Protein AF-A0A2R6C849-F1 (afdb_monomer_lite)

InterPro domains:
  IPR021586 Transcription regulator TrmB, C-terminal [PF11495] (2-121)

Foldseek 3Di:
DLVLLQVFQAEKAKEDFPLCLVVCVVCVVSLQNCQVNVHAYEYEYADDPVCLVVQVSCVVRYFYFYAPDTAPWIWMAGPLFKIKTKDSQCSVPDVLFIKIKIFRHSQLSVLLVVVVVVVVVQTDTSVVVVVCVVVVHDPPPRDHDDHPRVVSNVVSVLVVLCVPPNNVVSVVLVVVLVVVVVVVVVVVPDDDDDDPVQVSVVSVVVVCVVPVRMDMDTGPPHPNVD

Sequence (226 aa):
MRDELSQAEQEVVMVLNRSCFRLLRELREDLRAAYDRKVKNRIIAPLLADQISKLEGFKDFAEVHVVHKEPEDNLIVIDRKTTIIISSARLSQDPSDYSLIYIKDKGVAENIISFVDFLWVELPDIGSIISLIKSGEDVSRVASSASVYYNTVLYAFGKILVDEFGERKADELIRKAGVYALQLLEEEGLKLVKDDLEESLRLMVDLASVSEKIEINYSSEDPLRT

pLDDT: mean 70.6, std 17.21, range [37.38, 97.5]

Radius of gyration: 18.42 Å; chains: 1; bounding box: 36×34×52 Å

Secondary structure (DSSP, 8-state):
-HHHHHH-SSEEEEE--GGGHHHHHHTHHHHHHHHHTTPEEEEEEE--TTTHHHHHTTTTTSEEEEESSPPS-EEEEETTTEEEEE--TTTTT-TT--EEEEE--HHHHHHHHHHHHHHHTTSPBHHHHHHHHHHT--GGGS------HHHHHHHHHHHHHHHHH-HHHHHHHHHHHHHHHHHHHHHT-SSS-SS-HHHHHHHHHHHHHT-TTEEEEE-TT-GGG-

Organism: NCBI:txid1978158

Structure (mmCIF, N/CA/C/O backbone):
data_AF-A0A2R6C849-F1
#
_entry.id   AF-A0A2R6C849-F1
#
loop_
_atom_site.group_PDB
_atom_site.id
_atom_site.type_symbol
_atom_site.label_atom_id
_atom_site.label_alt_id
_atom_site.label_comp_id
_atom_site.label_asym_id
_atom_site.label_entity_id
_atom_site.label_seq_id
_atom_site.pdbx_PDB_ins_code
_atom_site.Cartn_x
_atom_site.Cartn_y
_atom_site.Cartn_z
_atom_site.occupancy
_atom_site.B_iso_or_equiv
_atom_site.auth_seq_id
_atom_site.auth_comp_id
_atom_site.auth_asym_id
_atom_site.auth_atom_id
_atom_site.pdbx_PDB_model_num
ATOM 1 N N . MET A 1 1 ? -6.258 -10.384 3.171 1.00 75.44 1 MET A N 1
ATOM 2 C CA . MET A 1 1 ? -5.680 -9.656 2.015 1.00 75.44 1 MET A CA 1
ATOM 3 C C . MET A 1 1 ? -6.144 -10.240 0.686 1.00 75.44 1 MET A C 1
ATOM 5 O O . MET A 1 1 ? -6.761 -9.502 -0.064 1.00 75.44 1 MET A O 1
ATOM 9 N N . ARG A 1 2 ? -5.897 -11.526 0.378 1.00 80.06 2 ARG A N 1
ATOM 10 C CA . ARG A 1 2 ? -6.402 -12.141 -0.871 1.00 80.06 2 ARG A CA 1
ATOM 11 C C . ARG A 1 2 ? -7.924 -12.073 -0.998 1.00 80.06 2 ARG A C 1
ATOM 13 O O . ARG A 1 2 ? -8.418 -11.675 -2.044 1.00 80.06 2 ARG A O 1
ATOM 20 N N . ASP A 1 3 ? -8.639 -12.352 0.089 1.00 81.56 3 ASP A N 1
ATOM 21 C CA . ASP A 1 3 ? -10.103 -12.245 0.113 1.00 81.56 3 ASP A CA 1
ATOM 22 C C . ASP A 1 3 ? -10.573 -10.815 -0.197 1.00 81.56 3 ASP A C 1
ATOM 24 O O . ASP A 1 3 ? -11.419 -10.627 -1.064 1.00 81.56 3 ASP A O 1
ATOM 28 N N . GLU A 1 4 ? -9.947 -9.801 0.405 1.00 83.69 4 GLU A N 1
ATOM 29 C CA . GLU A 1 4 ? -10.235 -8.383 0.127 1.00 83.69 4 GLU A CA 1
ATOM 30 C C . GLU A 1 4 ? -9.956 -8.014 -1.345 1.00 83.69 4 GLU A C 1
ATOM 32 O O . GLU A 1 4 ? -10.784 -7.388 -1.999 1.00 83.69 4 GLU A O 1
ATOM 37 N N . LEU A 1 5 ? -8.830 -8.460 -1.919 1.00 85.81 5 LEU A N 1
ATOM 38 C CA . LEU A 1 5 ? -8.512 -8.236 -3.340 1.00 85.81 5 LEU A CA 1
ATOM 39 C C . LEU A 1 5 ? -9.494 -8.945 -4.281 1.00 85.81 5 LEU A C 1
ATOM 41 O O . LEU A 1 5 ? -9.805 -8.440 -5.362 1.00 85.81 5 LEU A O 1
ATOM 45 N N . SER A 1 6 ? -9.996 -10.117 -3.887 1.00 87.94 6 SER A N 1
ATOM 46 C CA . SER A 1 6 ? -11.008 -10.847 -4.654 1.00 87.94 6 SER A CA 1
ATOM 47 C C . SER A 1 6 ? -12.355 -10.117 -4.681 1.00 87.94 6 SER A C 1
ATOM 49 O O . SER A 1 6 ? -13.090 -10.231 -5.662 1.00 87.94 6 SER A O 1
ATOM 51 N N . GLN A 1 7 ? -12.637 -9.329 -3.640 1.00 89.62 7 GLN A N 1
ATOM 52 C CA . GLN A 1 7 ? -13.865 -8.552 -3.474 1.00 89.62 7 GLN A CA 1
ATOM 53 C C . GLN A 1 7 ? -13.761 -7.118 -4.003 1.00 89.62 7 GLN A C 1
ATOM 55 O O . GLN A 1 7 ? -14.781 -6.443 -4.063 1.00 89.62 7 GLN A O 1
ATOM 60 N N . ALA A 1 8 ? -12.572 -6.663 -4.411 1.00 93.62 8 ALA A N 1
ATOM 61 C CA . ALA A 1 8 ? -12.385 -5.327 -4.969 1.00 93.62 8 ALA A CA 1
ATOM 62 C C . ALA A 1 8 ? -13.286 -5.091 -6.197 1.00 93.62 8 ALA A C 1
ATOM 64 O O . ALA A 1 8 ? -13.360 -5.938 -7.098 1.00 93.62 8 ALA A O 1
ATOM 65 N N . GLU A 1 9 ? -13.930 -3.924 -6.237 1.00 95.31 9 GLU A N 1
ATOM 66 C CA . GLU A 1 9 ? -14.917 -3.534 -7.250 1.00 95.31 9 GLU A CA 1
ATOM 67 C C . GLU A 1 9 ? -14.454 -2.366 -8.131 1.00 95.31 9 GLU A C 1
ATOM 69 O O . GLU A 1 9 ? -14.879 -2.260 -9.281 1.00 95.31 9 GLU A O 1
ATOM 74 N N . GLN A 1 10 ? -13.609 -1.471 -7.614 1.00 96.19 10 GLN A N 1
ATOM 75 C CA . GLN A 1 10 ? -13.283 -0.190 -8.247 1.00 96.19 10 GLN A CA 1
ATOM 76 C C . GLN A 1 10 ? -11.786 -0.003 -8.447 1.00 96.19 10 GLN A C 1
ATOM 78 O O . GLN A 1 10 ? -11.337 0.175 -9.582 1.00 96.19 10 GLN A O 1
ATOM 83 N N . GLU A 1 11 ? -11.007 -0.028 -7.366 1.00 96.56 11 GLU A N 1
ATOM 84 C CA . GLU A 1 11 ? -9.568 0.193 -7.446 1.00 96.56 11 GLU A CA 1
ATOM 85 C C . GLU A 1 11 ? -8.774 -0.521 -6.355 1.00 96.56 11 GLU A C 1
ATOM 87 O O . GLU A 1 11 ? -9.203 -0.651 -5.210 1.00 96.56 11 GLU A O 1
ATOM 92 N N . VAL A 1 12 ? -7.561 -0.923 -6.717 1.00 96.38 12 VAL A N 1
ATOM 93 C CA . VAL A 1 12 ? -6.527 -1.381 -5.796 1.00 96.38 12 VAL A CA 1
ATOM 94 C C . VAL A 1 12 ? -5.313 -0.489 -5.995 1.00 96.38 12 VAL A C 1
ATOM 96 O O . VAL A 1 12 ? -4.756 -0.408 -7.091 1.00 96.38 12 VAL A O 1
ATOM 99 N N . VAL A 1 13 ? -4.892 0.175 -4.926 1.00 93.88 13 VAL A N 1
ATOM 100 C CA . VAL A 1 13 ? -3.730 1.063 -4.917 1.00 93.88 13 VAL A CA 1
ATOM 101 C C . VAL A 1 13 ? -2.686 0.497 -3.976 1.00 93.88 13 VAL A C 1
ATOM 103 O O . VAL A 1 13 ? -2.968 0.262 -2.809 1.00 93.88 13 VAL A O 1
ATOM 106 N N . MET A 1 14 ? -1.476 0.281 -4.474 1.00 91.88 14 MET A N 1
ATOM 107 C CA . MET A 1 14 ? -0.364 -0.266 -3.706 1.00 91.88 14 MET A CA 1
ATOM 108 C C . MET A 1 14 ? 0.784 0.738 -3.686 1.00 91.88 14 MET A C 1
ATOM 110 O O . MET A 1 14 ? 1.216 1.195 -4.742 1.00 91.88 14 MET A O 1
ATOM 114 N N . VAL A 1 15 ? 1.315 1.043 -2.504 1.00 87.62 15 VAL A N 1
ATOM 115 C CA . VAL A 1 15 ? 2.595 1.749 -2.349 1.00 87.62 15 VAL A CA 1
ATOM 116 C C . VAL A 1 15 ? 3.519 0.822 -1.590 1.00 87.62 15 VAL A C 1
ATOM 118 O O . VAL A 1 15 ? 3.222 0.445 -0.459 1.00 87.62 15 VAL A O 1
ATOM 121 N N . LEU A 1 16 ? 4.602 0.403 -2.237 1.00 85.25 16 LEU A N 1
ATOM 122 C CA . LEU A 1 16 ? 5.464 -0.654 -1.722 1.00 85.25 16 LEU A CA 1
ATOM 123 C C . LEU A 1 16 ? 6.917 -0.205 -1.695 1.00 85.25 16 LEU A C 1
ATOM 125 O O . LEU A 1 16 ? 7.401 0.427 -2.632 1.00 85.25 16 LEU A O 1
ATOM 129 N N . ASN A 1 17 ? 7.626 -0.608 -0.650 1.00 79.31 17 ASN A N 1
ATOM 130 C CA . ASN A 1 17 ? 9.072 -0.529 -0.543 1.00 79.31 17 ASN A CA 1
ATOM 131 C C . ASN A 1 17 ? 9.737 -1.805 -1.081 1.00 79.31 17 ASN A C 1
ATOM 133 O O . ASN A 1 17 ? 9.070 -2.754 -1.509 1.00 79.31 17 ASN A O 1
ATOM 137 N N . ARG A 1 18 ? 11.074 -1.853 -1.077 1.00 77.69 18 ARG A N 1
ATOM 138 C CA . ARG A 1 18 ? 11.840 -2.979 -1.632 1.00 77.69 18 ARG A CA 1
ATOM 139 C C . ARG A 1 18 ? 11.508 -4.309 -0.964 1.00 77.69 18 ARG A C 1
ATOM 141 O O . ARG A 1 18 ? 11.564 -5.350 -1.618 1.00 77.69 18 ARG A O 1
ATOM 148 N N . SER A 1 19 ? 11.156 -4.274 0.321 1.00 70.75 19 SER A N 1
ATOM 149 C CA . SER A 1 19 ? 10.886 -5.462 1.131 1.00 70.75 19 SER A CA 1
ATOM 150 C C . SER A 1 19 ? 9.614 -6.175 0.665 1.00 70.75 19 SER A C 1
ATOM 152 O O . SER A 1 19 ? 9.527 -7.395 0.775 1.00 70.75 19 SER A O 1
ATOM 154 N N . CYS A 1 20 ? 8.668 -5.455 0.047 1.00 71.00 20 CYS A N 1
ATOM 155 C CA . CYS A 1 20 ? 7.419 -6.025 -0.463 1.00 71.00 20 CYS A CA 1
ATOM 156 C C . CYS A 1 20 ? 7.382 -6.254 -1.983 1.00 71.00 20 CYS A C 1
ATOM 158 O O . CYS A 1 20 ? 6.333 -6.614 -2.512 1.00 71.00 20 CYS A O 1
ATOM 160 N N . PHE A 1 21 ? 8.498 -6.175 -2.720 1.00 75.38 21 PHE A N 1
ATOM 161 C CA . PHE A 1 21 ? 8.496 -6.571 -4.147 1.00 75.38 21 PHE A CA 1
ATOM 162 C C . PHE A 1 21 ? 8.105 -8.034 -4.347 1.00 75.38 21 PHE A C 1
ATOM 164 O O . PHE A 1 21 ? 7.517 -8.407 -5.362 1.00 75.38 21 PHE A O 1
ATOM 171 N N . ARG A 1 22 ? 8.427 -8.888 -3.374 1.00 73.75 22 ARG A N 1
ATOM 172 C CA . ARG A 1 22 ? 7.996 -10.284 -3.396 1.00 73.75 22 ARG A CA 1
ATOM 173 C C . ARG A 1 22 ? 6.473 -10.411 -3.274 1.00 73.75 22 ARG A C 1
ATOM 175 O O . ARG A 1 22 ? 5.908 -11.264 -3.955 1.00 73.75 22 ARG A O 1
ATOM 182 N N . LEU A 1 23 ? 5.825 -9.526 -2.513 1.00 77.06 23 LEU A N 1
ATOM 183 C CA . LEU A 1 23 ? 4.368 -9.469 -2.378 1.00 77.06 23 LEU A CA 1
ATOM 184 C C . LEU A 1 23 ? 3.692 -9.231 -3.732 1.00 77.06 23 LEU A C 1
ATOM 186 O O . LEU A 1 23 ? 2.719 -9.903 -4.051 1.00 77.06 23 LEU A O 1
ATOM 190 N N . LEU A 1 24 ? 4.256 -8.358 -4.578 1.00 81.38 24 LEU A N 1
ATOM 191 C CA . LEU A 1 24 ? 3.751 -8.150 -5.942 1.00 81.38 24 LEU A CA 1
ATOM 192 C C . LEU A 1 24 ? 3.694 -9.458 -6.731 1.00 81.38 24 LEU A C 1
ATOM 194 O O . LEU A 1 24 ? 2.718 -9.726 -7.426 1.00 81.38 24 LEU A O 1
ATOM 198 N N . ARG A 1 25 ? 4.724 -10.303 -6.611 1.00 80.62 25 ARG A N 1
ATOM 199 C CA . ARG A 1 25 ? 4.748 -11.610 -7.278 1.00 80.62 25 ARG A CA 1
ATOM 200 C C . ARG A 1 25 ? 3.657 -12.536 -6.741 1.00 80.62 25 ARG A C 1
ATOM 202 O O . ARG A 1 25 ? 3.052 -13.259 -7.524 1.00 80.62 25 ARG A O 1
ATOM 209 N N . GLU A 1 26 ? 3.428 -12.529 -5.433 1.00 83.12 26 GLU A N 1
ATOM 210 C CA . GLU A 1 26 ? 2.439 -13.386 -4.764 1.00 83.12 26 GLU A CA 1
ATOM 211 C C . GLU A 1 26 ? 0.993 -12.955 -5.015 1.00 83.12 26 GLU A C 1
ATOM 213 O O . GLU A 1 26 ? 0.104 -13.806 -4.992 1.00 83.12 26 GLU A O 1
ATOM 218 N N . LEU A 1 27 ? 0.785 -11.664 -5.281 1.00 88.06 27 LEU A N 1
ATOM 219 C CA . LEU A 1 27 ? -0.504 -11.054 -5.607 1.00 88.06 27 LEU A CA 1
ATOM 220 C C . LEU A 1 27 ? -0.737 -10.899 -7.112 1.00 88.06 27 LEU A C 1
ATOM 222 O O . LEU A 1 27 ? -1.757 -10.357 -7.523 1.00 88.06 27 LEU A O 1
ATOM 226 N N . ARG A 1 28 ? 0.197 -11.347 -7.959 1.00 90.19 28 ARG A N 1
ATOM 227 C CA . ARG A 1 28 ? 0.136 -11.120 -9.408 1.00 90.19 28 ARG A CA 1
ATOM 228 C C . ARG A 1 28 ? -1.157 -11.644 -10.029 1.00 90.19 28 ARG A C 1
ATOM 230 O O . ARG A 1 28 ? -1.801 -10.923 -10.787 1.00 90.19 28 ARG A O 1
ATOM 237 N N . GLU A 1 29 ? -1.513 -12.885 -9.712 1.00 92.38 29 GLU A N 1
ATOM 238 C CA . GLU A 1 29 ? -2.729 -13.515 -10.235 1.00 92.38 29 GLU A CA 1
ATOM 239 C C . GLU A 1 29 ? -3.989 -12.866 -9.653 1.00 92.38 29 GLU A C 1
ATOM 241 O O . GLU A 1 29 ? -4.956 -12.660 -10.380 1.00 92.38 29 GLU A O 1
ATOM 246 N N . ASP A 1 30 ? -3.954 -12.452 -8.382 1.00 93.50 30 ASP A N 1
ATOM 247 C CA . ASP A 1 30 ? -5.066 -11.750 -7.732 1.00 93.50 30 ASP A CA 1
ATOM 248 C C . ASP A 1 30 ? -5.323 -10.378 -8.390 1.00 93.50 30 ASP A C 1
ATOM 250 O O . ASP A 1 30 ? -6.462 -10.042 -8.719 1.00 93.50 30 ASP A O 1
ATOM 254 N N . LEU A 1 31 ? -4.261 -9.608 -8.664 1.00 93.88 31 LEU A N 1
ATOM 255 C CA . LEU A 1 31 ? -4.329 -8.319 -9.364 1.00 93.88 31 LEU A CA 1
ATOM 256 C C . LEU A 1 31 ? -4.791 -8.482 -10.814 1.00 93.88 31 LEU A C 1
ATOM 258 O O . LEU A 1 31 ? -5.593 -7.685 -11.301 1.00 93.88 31 LEU A O 1
ATOM 262 N N . ARG A 1 32 ? -4.317 -9.522 -11.508 1.00 95.25 32 ARG A N 1
ATOM 263 C CA . ARG A 1 32 ? -4.774 -9.844 -12.864 1.00 95.25 32 ARG A CA 1
ATOM 264 C C . ARG A 1 32 ? -6.259 -10.198 -12.876 1.00 95.25 32 ARG A C 1
ATOM 266 O O . ARG A 1 32 ? -7.001 -9.645 -13.679 1.00 95.25 32 ARG A O 1
ATOM 273 N N . ALA A 1 33 ? -6.710 -11.032 -11.943 1.00 95.12 33 ALA A N 1
ATOM 274 C CA . ALA A 1 33 ? -8.124 -11.355 -11.805 1.00 95.12 33 ALA A CA 1
ATOM 275 C C . ALA A 1 33 ? -8.967 -10.106 -11.492 1.00 95.12 33 ALA A C 1
ATOM 277 O O . ALA A 1 33 ? -10.073 -9.971 -12.013 1.00 95.12 33 ALA A O 1
ATOM 278 N N . ALA A 1 34 ? -8.464 -9.181 -10.665 1.00 96.12 34 ALA A N 1
ATOM 279 C CA . ALA A 1 34 ? -9.121 -7.898 -10.409 1.00 96.12 34 ALA A CA 1
ATOM 280 C C . ALA A 1 34 ? -9.218 -7.042 -11.686 1.00 96.12 34 ALA A C 1
ATOM 282 O O . ALA A 1 34 ? -10.291 -6.533 -12.013 1.00 96.12 34 ALA A O 1
ATOM 283 N N . TYR A 1 35 ? -8.140 -6.964 -12.468 1.00 96.56 35 TYR A N 1
ATOM 284 C CA . TYR A 1 35 ? -8.130 -6.268 -13.756 1.00 96.56 35 TYR A CA 1
ATOM 285 C C . TYR A 1 35 ? -9.138 -6.853 -14.755 1.00 96.56 35 TYR A C 1
ATOM 287 O O . TYR A 1 35 ? -9.868 -6.107 -15.414 1.00 96.56 35 TYR A O 1
ATOM 295 N N . ASP A 1 36 ? -9.240 -8.182 -14.836 1.00 96.19 36 ASP A N 1
ATOM 296 C CA . ASP A 1 36 ? -10.209 -8.861 -15.704 1.00 96.19 36 ASP A CA 1
ATOM 297 C C . ASP A 1 36 ? -11.658 -8.501 -15.324 1.00 96.19 36 ASP A C 1
ATOM 299 O O . ASP A 1 36 ? -12.516 -8.354 -16.201 1.00 96.19 36 ASP A O 1
ATOM 303 N N . ARG A 1 37 ? -11.909 -8.245 -14.029 1.00 96.06 37 ARG A N 1
ATOM 304 C CA . ARG A 1 37 ? -13.173 -7.704 -13.491 1.00 96.06 37 ARG A CA 1
ATOM 305 C C . ARG A 1 37 ? -13.343 -6.187 -13.662 1.00 96.06 37 ARG A C 1
ATOM 307 O O . ARG A 1 37 ? -14.351 -5.651 -13.220 1.00 96.06 37 ARG A O 1
ATOM 314 N N . LYS A 1 38 ? -12.418 -5.507 -14.348 1.00 97.12 38 LYS A N 1
ATOM 315 C CA . LYS A 1 38 ? -12.390 -4.047 -14.583 1.00 97.12 38 LYS A CA 1
ATOM 316 C C . LYS A 1 38 ? -12.046 -3.193 -13.359 1.00 97.12 38 LYS A C 1
ATOM 318 O O . LYS A 1 38 ? -12.300 -1.992 -13.376 1.00 97.12 38 LYS A O 1
ATOM 323 N N . VAL A 1 39 ? -11.407 -3.780 -12.351 1.00 97.50 39 VAL A N 1
ATOM 324 C CA . VAL A 1 39 ? -10.829 -3.038 -11.222 1.00 97.50 39 VAL A CA 1
ATOM 325 C C . VAL A 1 39 ? -9.553 -2.333 -11.681 1.00 97.50 39 VAL A C 1
ATOM 327 O O . VAL A 1 39 ? -8.704 -2.929 -12.350 1.00 97.50 39 VAL A O 1
ATOM 330 N N . LYS A 1 40 ? -9.394 -1.057 -11.321 1.00 96.88 40 LYS A N 1
ATOM 331 C CA . LYS A 1 40 ? -8.185 -0.289 -11.625 1.00 96.88 40 LYS A CA 1
ATOM 332 C C . LYS A 1 40 ? -7.059 -0.665 -10.659 1.00 96.88 40 LYS A C 1
ATOM 334 O O . LYS A 1 40 ? -7.168 -0.407 -9.467 1.00 96.88 40 LYS A O 1
ATOM 339 N N . ASN A 1 41 ? -5.945 -1.185 -11.169 1.00 96.94 41 ASN A N 1
ATOM 340 C CA . ASN A 1 41 ? -4.759 -1.446 -10.352 1.00 96.94 41 ASN A CA 1
ATOM 341 C C . ASN A 1 41 ? -3.718 -0.338 -10.530 1.00 96.94 41 ASN A C 1
ATOM 343 O O . ASN A 1 41 ? -3.336 -0.008 -11.656 1.00 96.94 41 ASN A O 1
ATOM 347 N N . ARG A 1 42 ? -3.233 0.201 -9.414 1.00 94.94 42 ARG A N 1
ATOM 348 C CA . ARG A 1 42 ? -2.224 1.257 -9.347 1.00 94.94 42 ARG A CA 1
ATOM 349 C C . ARG A 1 42 ? -1.104 0.853 -8.406 1.00 94.94 42 ARG A C 1
ATOM 351 O O . ARG A 1 42 ? -1.368 0.477 -7.270 1.00 94.94 42 ARG A O 1
ATOM 358 N N . ILE A 1 43 ? 0.140 0.940 -8.860 1.00 92.94 43 ILE A N 1
ATOM 359 C CA . ILE A 1 43 ? 1.313 0.551 -8.076 1.00 92.94 43 ILE A CA 1
ATOM 360 C C . ILE A 1 43 ? 2.328 1.693 -8.078 1.00 92.94 43 ILE A C 1
ATOM 362 O O . ILE A 1 43 ? 2.746 2.143 -9.140 1.00 92.94 43 ILE A O 1
ATOM 366 N N . ILE A 1 44 ? 2.763 2.113 -6.893 1.00 88.94 44 ILE A N 1
ATOM 367 C CA . ILE A 1 44 ? 3.954 2.939 -6.686 1.00 88.94 44 ILE A CA 1
ATOM 368 C C . ILE A 1 44 ? 5.042 2.059 -6.073 1.00 88.94 44 ILE A C 1
ATOM 370 O O . ILE A 1 44 ? 4.825 1.432 -5.034 1.00 88.94 44 ILE A O 1
ATOM 374 N N . ALA A 1 45 ? 6.218 2.027 -6.698 1.00 87.31 45 ALA A N 1
ATOM 375 C CA . ALA A 1 45 ? 7.353 1.237 -6.224 1.00 87.31 45 ALA A CA 1
ATOM 376 C C . ALA A 1 45 ? 8.691 1.987 -6.384 1.00 87.31 45 ALA A C 1
ATOM 378 O O . ALA A 1 45 ? 8.824 2.822 -7.275 1.00 87.31 45 ALA A O 1
ATOM 379 N N . PRO A 1 46 ? 9.721 1.719 -5.565 1.00 83.38 46 PRO A N 1
ATOM 380 C CA . PRO A 1 46 ? 11.039 2.304 -5.747 1.00 83.38 46 PRO A CA 1
ATOM 381 C C . PRO A 1 46 ? 11.669 1.915 -7.085 1.00 83.38 46 PRO A C 1
ATOM 383 O O . PRO A 1 46 ? 11.586 0.769 -7.539 1.00 83.38 46 PRO A O 1
ATOM 386 N N . LEU A 1 47 ? 12.363 2.874 -7.690 1.00 81.75 47 LEU A N 1
ATOM 387 C CA . LEU A 1 47 ? 13.179 2.667 -8.874 1.00 81.75 47 LEU A CA 1
ATOM 388 C C . LEU A 1 47 ? 14.470 1.935 -8.487 1.00 81.75 47 LEU A C 1
ATOM 390 O O . LEU A 1 47 ? 15.477 2.546 -8.137 1.00 81.75 47 LEU A O 1
ATOM 394 N N . LEU A 1 48 ? 14.437 0.606 -8.564 1.00 80.25 48 LEU A N 1
ATOM 395 C CA . LEU A 1 48 ? 15.586 -0.262 -8.304 1.00 80.25 48 LEU A CA 1
ATOM 396 C C . LEU A 1 48 ? 15.995 -0.963 -9.596 1.00 80.25 48 LEU A C 1
ATOM 398 O O . LEU A 1 48 ? 15.215 -1.746 -10.139 1.00 80.25 48 LEU A O 1
ATOM 402 N N . ALA A 1 49 ? 17.208 -0.698 -10.090 1.00 76.44 49 ALA A N 1
ATOM 403 C CA . ALA A 1 49 ? 17.682 -1.181 -11.392 1.00 76.44 49 ALA A CA 1
ATOM 404 C C . ALA A 1 49 ? 17.539 -2.706 -11.573 1.00 76.44 49 ALA A C 1
ATOM 406 O O . ALA A 1 49 ? 17.170 -3.179 -12.646 1.00 76.44 49 ALA A O 1
ATOM 407 N N . ASP A 1 50 ? 17.754 -3.478 -10.507 1.00 77.75 50 ASP A N 1
ATOM 408 C CA . ASP A 1 50 ? 17.644 -4.939 -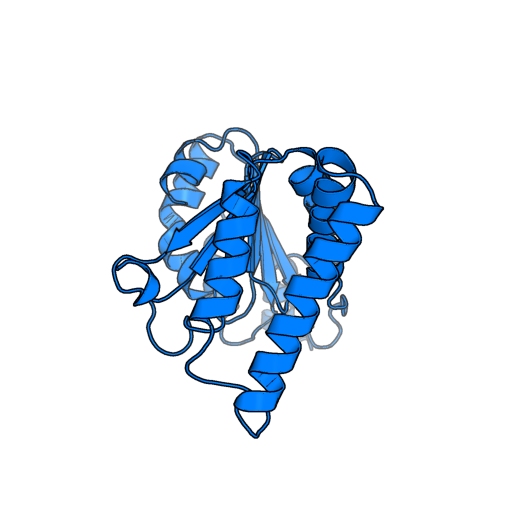10.468 1.00 77.75 50 ASP A CA 1
ATOM 409 C C . ASP A 1 50 ? 16.194 -5.460 -10.363 1.00 77.75 50 ASP A C 1
ATOM 411 O O . ASP A 1 50 ? 15.961 -6.672 -10.349 1.00 77.75 50 ASP A O 1
ATOM 415 N N . GLN A 1 51 ? 15.202 -4.573 -10.252 1.00 78.44 51 GLN A N 1
ATOM 416 C CA . GLN A 1 51 ? 13.785 -4.914 -10.083 1.00 78.44 51 GLN A CA 1
ATOM 417 C C . GLN A 1 51 ? 12.878 -4.380 -11.201 1.00 78.44 51 GLN A C 1
ATOM 419 O O . GLN A 1 51 ? 11.710 -4.762 -11.273 1.00 78.44 51 GLN A O 1
ATOM 424 N N . ILE A 1 52 ? 13.404 -3.562 -12.115 1.00 81.50 52 ILE A N 1
ATOM 425 C CA . ILE A 1 52 ? 12.643 -2.958 -13.222 1.00 81.50 52 ILE A CA 1
ATOM 426 C C . ILE A 1 52 ? 11.971 -4.011 -14.106 1.00 81.50 52 ILE A C 1
ATOM 428 O O . ILE A 1 52 ? 10.793 -3.883 -14.431 1.00 81.50 52 ILE A O 1
ATOM 432 N N . SER A 1 53 ? 12.681 -5.092 -14.437 1.00 80.88 53 SER A N 1
ATOM 433 C CA . SER A 1 53 ? 12.127 -6.200 -15.227 1.00 80.88 53 SER A CA 1
ATOM 434 C C . SER A 1 53 ? 10.975 -6.919 -14.520 1.00 80.88 53 SER A C 1
ATOM 436 O O . SER A 1 53 ? 10.080 -7.451 -15.174 1.00 80.88 53 SER A O 1
ATOM 438 N N . LYS A 1 54 ? 10.957 -6.919 -13.180 1.00 84.19 54 LYS A N 1
ATOM 439 C CA . LYS A 1 54 ? 9.855 -7.496 -12.402 1.00 84.19 54 LYS A CA 1
ATOM 440 C C . LYS A 1 54 ? 8.625 -6.596 -12.453 1.00 84.19 54 LYS A C 1
ATOM 442 O O . LYS A 1 54 ? 7.532 -7.112 -12.660 1.00 84.19 54 LYS A O 1
ATOM 447 N N . LEU A 1 55 ? 8.807 -5.278 -12.322 1.00 86.62 55 LEU A N 1
ATOM 448 C CA . LEU A 1 55 ? 7.726 -4.290 -12.437 1.00 86.62 55 LEU A CA 1
ATOM 449 C C . LEU A 1 55 ? 7.135 -4.240 -13.851 1.00 86.62 55 LEU A C 1
ATOM 451 O O . LEU A 1 55 ? 5.927 -4.085 -14.008 1.00 86.62 55 LEU A O 1
ATOM 455 N N . GLU A 1 56 ? 7.959 -4.444 -14.883 1.00 86.44 56 GLU A N 1
ATOM 456 C CA . GLU A 1 56 ? 7.499 -4.514 -16.274 1.00 86.44 56 GLU A CA 1
ATOM 457 C C . GLU A 1 56 ? 6.406 -5.570 -16.476 1.00 86.44 56 GLU A C 1
ATOM 459 O O . GLU A 1 56 ? 5.453 -5.330 -17.213 1.00 86.44 56 GLU A O 1
ATOM 464 N N . GLY A 1 57 ? 6.488 -6.698 -15.762 1.00 88.19 57 GLY A N 1
ATOM 465 C CA . GLY A 1 57 ? 5.513 -7.786 -15.843 1.00 88.19 57 GLY A CA 1
ATOM 466 C C . GLY A 1 57 ? 4.094 -7.441 -15.372 1.00 88.19 57 GLY A C 1
ATOM 467 O O . GLY A 1 57 ? 3.209 -8.286 -15.525 1.00 88.19 57 GLY A O 1
ATOM 468 N N . PHE A 1 58 ? 3.877 -6.250 -14.806 1.00 91.62 58 PHE A N 1
ATOM 469 C CA . PHE A 1 58 ? 2.580 -5.769 -14.321 1.00 91.62 58 PHE A CA 1
ATOM 470 C C . PHE A 1 58 ? 1.909 -4.762 -15.261 1.00 91.62 58 PHE A C 1
ATOM 472 O O . PHE A 1 58 ? 0.709 -4.545 -15.134 1.00 91.62 58 PHE A O 1
ATOM 479 N N . LYS A 1 59 ? 2.637 -4.196 -16.235 1.00 90.25 59 LYS A N 1
ATOM 480 C CA . LYS A 1 59 ? 2.136 -3.129 -17.123 1.00 90.25 59 LYS A CA 1
ATOM 481 C C . LYS A 1 59 ? 0.850 -3.481 -17.873 1.00 90.25 59 LYS A C 1
ATOM 483 O O . LYS A 1 59 ? 0.056 -2.598 -18.168 1.00 90.25 59 LYS A O 1
ATOM 488 N N . ASP A 1 60 ? 0.646 -4.761 -18.180 1.00 90.50 60 ASP A N 1
ATOM 489 C CA . ASP A 1 60 ? -0.527 -5.210 -18.939 1.00 90.50 60 ASP A CA 1
ATOM 490 C C . ASP A 1 60 ? -1.838 -5.096 -18.143 1.00 90.50 60 ASP A C 1
ATOM 492 O O . ASP A 1 60 ? -2.914 -5.101 -18.732 1.00 90.50 60 ASP A O 1
ATOM 496 N N . PHE A 1 61 ? -1.764 -5.043 -16.810 1.00 93.75 61 PHE A N 1
ATOM 497 C CA . PHE A 1 61 ? -2.936 -5.094 -15.928 1.00 93.75 61 PHE A CA 1
ATOM 498 C C . PHE A 1 61 ? -2.853 -4.138 -14.727 1.00 93.75 61 PHE A C 1
ATOM 500 O O . PHE A 1 61 ? -3.719 -4.180 -13.850 1.00 93.75 61 PHE A O 1
ATOM 507 N N . ALA A 1 62 ? -1.832 -3.281 -14.669 1.00 94.94 62 ALA A N 1
ATOM 508 C CA . ALA A 1 62 ? -1.666 -2.244 -13.658 1.00 94.94 62 ALA A CA 1
ATOM 509 C C . ALA A 1 62 ? -0.924 -1.026 -14.222 1.00 94.94 62 ALA A C 1
ATOM 511 O O . ALA A 1 62 ? 0.030 -1.161 -14.989 1.00 94.94 62 ALA A O 1
ATOM 512 N N . GLU A 1 63 ? -1.326 0.165 -13.782 1.00 94.75 63 GLU A N 1
ATOM 513 C CA . GLU A 1 63 ? -0.534 1.383 -13.957 1.00 94.75 63 GLU A CA 1
ATOM 514 C C . GLU A 1 63 ? 0.577 1.374 -12.900 1.00 94.75 63 GLU A C 1
ATOM 516 O O . GLU A 1 63 ? 0.295 1.271 -11.703 1.00 94.75 63 GLU A O 1
ATOM 521 N N . VAL A 1 64 ? 1.840 1.443 -13.326 1.00 92.62 64 VAL A N 1
ATOM 522 C CA . VAL A 1 64 ? 2.988 1.338 -12.416 1.00 92.62 64 VAL A CA 1
ATOM 523 C C . VAL A 1 64 ? 3.842 2.592 -12.519 1.00 92.62 64 VAL A C 1
ATOM 525 O O . VAL A 1 64 ? 4.419 2.890 -13.561 1.00 92.62 64 VAL A O 1
ATOM 528 N N . HIS A 1 65 ? 3.937 3.315 -11.415 1.00 90.19 65 HIS A N 1
ATOM 529 C CA . HIS A 1 65 ? 4.759 4.505 -11.274 1.00 90.19 65 HIS A CA 1
ATOM 530 C C . HIS A 1 65 ? 5.935 4.208 -10.346 1.00 90.19 65 HIS A C 1
ATOM 532 O O . HIS A 1 65 ? 5.833 3.377 -9.437 1.00 90.19 65 HIS A O 1
ATOM 538 N N . VAL A 1 66 ? 7.069 4.870 -10.577 1.00 86.38 66 VAL A N 1
ATOM 539 C CA . VAL A 1 66 ? 8.273 4.650 -9.766 1.00 86.38 66 VAL A CA 1
ATOM 540 C C . VAL A 1 66 ? 8.744 5.884 -9.016 1.00 86.38 66 VAL A C 1
ATOM 542 O O . VAL A 1 66 ? 8.623 7.003 -9.501 1.00 86.38 66 VAL A O 1
ATOM 545 N N . VAL A 1 67 ? 9.320 5.666 -7.834 1.00 81.31 67 VAL A N 1
ATOM 546 C CA . VAL A 1 67 ? 9.884 6.712 -6.966 1.00 81.31 67 VAL A CA 1
ATOM 547 C C . VAL A 1 67 ? 11.386 6.519 -6.789 1.00 81.31 67 VAL A C 1
ATOM 549 O O . VAL A 1 67 ? 11.853 5.399 -6.605 1.00 81.31 67 VAL A O 1
ATOM 552 N N . HIS A 1 68 ? 12.171 7.598 -6.805 1.00 72.38 68 HIS A N 1
ATOM 553 C CA . HIS A 1 68 ? 13.614 7.491 -6.556 1.00 72.38 68 HIS A CA 1
ATOM 554 C C . HIS A 1 68 ? 13.935 7.274 -5.067 1.00 72.38 68 HIS A C 1
ATOM 556 O O . HIS A 1 68 ? 14.837 6.510 -4.722 1.00 72.38 68 HIS A O 1
ATOM 562 N N . LYS A 1 69 ? 13.223 7.960 -4.161 1.00 72.06 69 LYS A N 1
ATOM 563 C CA . LYS A 1 69 ? 13.347 7.715 -2.720 1.00 72.06 69 LYS A CA 1
ATOM 564 C C . LYS A 1 69 ? 12.417 6.569 -2.350 1.00 72.06 69 LYS A C 1
ATOM 566 O O . LYS A 1 69 ? 11.217 6.644 -2.596 1.00 72.06 69 LYS A O 1
ATOM 571 N N . GLU A 1 70 ? 12.989 5.521 -1.773 1.00 71.06 70 GLU A N 1
ATOM 572 C CA . GLU A 1 70 ? 12.234 4.356 -1.336 1.00 71.06 70 GLU A CA 1
ATOM 573 C C . GLU A 1 70 ? 11.149 4.748 -0.315 1.00 71.06 70 GLU A C 1
ATOM 575 O O . GLU A 1 70 ? 11.455 5.499 0.619 1.00 71.06 70 GLU A O 1
ATOM 580 N N . PRO A 1 71 ? 9.895 4.278 -0.481 1.00 71.25 71 PRO A N 1
ATOM 581 C CA . PRO A 1 71 ? 8.873 4.421 0.547 1.00 71.25 71 PRO A CA 1
ATOM 582 C C . PRO A 1 71 ? 9.335 3.736 1.833 1.00 71.25 71 PRO A C 1
ATOM 584 O O . PRO A 1 71 ? 9.885 2.642 1.792 1.00 71.25 71 PRO A O 1
ATOM 587 N N . GLU A 1 72 ? 9.118 4.355 2.986 1.00 65.88 72 GLU A N 1
ATOM 588 C CA . GLU A 1 72 ? 9.419 3.693 4.263 1.00 65.88 72 GLU A CA 1
ATOM 589 C C . GLU A 1 72 ? 8.367 2.614 4.576 1.00 65.88 72 GLU A C 1
ATOM 591 O O . GLU A 1 72 ? 8.697 1.566 5.130 1.00 65.88 72 GLU A O 1
ATOM 596 N N . ASP A 1 73 ? 7.137 2.812 4.098 1.00 67.31 73 ASP A N 1
ATOM 597 C CA . ASP A 1 73 ? 5.974 1.981 4.394 1.00 67.31 73 ASP A CA 1
ATOM 598 C C . ASP A 1 73 ? 5.550 1.082 3.224 1.00 67.31 73 ASP A C 1
ATOM 600 O O . ASP A 1 73 ? 5.843 1.341 2.053 1.00 67.31 73 ASP A O 1
ATOM 604 N N . ASN A 1 74 ? 4.781 0.046 3.558 1.00 76.75 74 ASN A N 1
ATOM 605 C CA . ASN A 1 74 ? 4.059 -0.790 2.608 1.00 76.75 74 ASN A CA 1
ATOM 606 C C . ASN A 1 74 ? 2.564 -0.682 2.895 1.00 76.75 74 ASN A C 1
ATOM 608 O O . ASN A 1 74 ? 2.116 -1.063 3.977 1.00 76.75 74 ASN A O 1
ATOM 612 N N . LEU A 1 75 ? 1.794 -0.176 1.937 1.00 84.25 75 LEU A N 1
ATOM 613 C CA . LEU A 1 75 ? 0.354 -0.001 2.079 1.00 84.25 75 LEU A CA 1
ATOM 614 C C . LEU A 1 75 ? -0.401 -0.484 0.842 1.00 84.25 75 LEU A C 1
ATOM 616 O O . LEU A 1 75 ? 0.076 -0.383 -0.290 1.00 84.25 75 LEU A O 1
ATOM 620 N N . ILE A 1 76 ? -1.612 -0.973 1.074 1.00 89.31 76 ILE A N 1
ATOM 621 C CA . ILE A 1 76 ? -2.586 -1.323 0.047 1.00 89.31 76 ILE A CA 1
ATOM 622 C C . ILE A 1 76 ? -3.899 -0.648 0.422 1.00 89.31 76 ILE A C 1
ATOM 624 O O . ILE A 1 76 ? -4.362 -0.793 1.547 1.00 89.31 76 ILE A O 1
ATOM 628 N N . VAL A 1 77 ? -4.517 0.070 -0.507 1.00 90.88 77 VAL A N 1
ATOM 629 C CA . VAL A 1 77 ? -5.863 0.616 -0.343 1.00 90.88 77 VAL A CA 1
ATOM 630 C C . VAL A 1 77 ? -6.781 -0.021 -1.375 1.00 90.88 77 VAL A C 1
ATOM 632 O O . VAL A 1 77 ? -6.457 -0.043 -2.561 1.00 90.88 77 VAL A O 1
ATOM 635 N N . ILE A 1 78 ? -7.920 -0.538 -0.922 1.00 94.00 78 ILE A N 1
ATOM 636 C CA . ILE A 1 78 ? -8.926 -1.205 -1.752 1.00 94.00 78 ILE A CA 1
ATOM 637 C C . ILE A 1 78 ? -10.217 -0.387 -1.706 1.00 94.00 78 ILE A C 1
ATOM 639 O O . ILE A 1 78 ? -10.721 -0.056 -0.627 1.00 94.00 78 ILE A O 1
ATOM 643 N N . ASP A 1 79 ? -10.717 -0.025 -2.888 1.00 93.88 79 ASP A N 1
ATOM 644 C CA . ASP A 1 79 ? -11.983 0.676 -3.137 1.00 93.88 79 ASP A CA 1
ATOM 645 C C . ASP A 1 79 ? -12.204 1.944 -2.303 1.00 93.88 79 ASP A C 1
ATOM 647 O O . ASP A 1 79 ? -13.342 2.294 -1.982 1.00 93.88 79 ASP A O 1
ATOM 651 N N . ARG A 1 80 ? -11.115 2.622 -1.906 1.00 91.00 80 ARG A N 1
ATOM 652 C CA . ARG A 1 80 ? -11.136 3.782 -0.992 1.00 91.00 80 ARG A CA 1
ATOM 653 C C . ARG A 1 80 ? -11.891 3.505 0.316 1.00 91.00 80 ARG A C 1
ATOM 655 O O . ARG A 1 80 ? -12.468 4.412 0.909 1.00 91.00 80 ARG A O 1
ATOM 662 N N . LYS A 1 81 ? -11.921 2.249 0.765 1.00 88.25 81 LYS A N 1
ATOM 663 C CA . LYS A 1 81 ? -12.665 1.802 1.956 1.00 88.25 81 LYS A CA 1
ATOM 664 C C . LYS A 1 81 ? -11.777 1.086 2.961 1.00 88.25 81 LYS A C 1
ATOM 666 O O . LYS A 1 81 ? -11.925 1.306 4.159 1.00 88.25 81 LYS A O 1
ATOM 671 N N . THR A 1 82 ? -10.872 0.250 2.463 1.00 87.75 82 THR A N 1
ATOM 672 C CA . THR A 1 82 ? -10.000 -0.581 3.293 1.00 87.75 82 THR A CA 1
ATOM 673 C C . THR A 1 82 ? -8.558 -0.186 3.050 1.00 87.75 82 THR A C 1
ATOM 675 O O . THR A 1 82 ? -8.083 -0.257 1.920 1.00 87.75 82 THR A O 1
ATOM 678 N N . THR A 1 83 ? -7.858 0.191 4.112 1.00 83.38 83 THR A N 1
ATOM 679 C CA . THR A 1 83 ? -6.408 0.388 4.110 1.00 83.38 83 THR A CA 1
ATOM 680 C C . THR A 1 83 ? -5.753 -0.796 4.805 1.00 83.38 83 THR A C 1
ATOM 682 O O . THR A 1 83 ? -6.158 -1.177 5.897 1.00 83.38 83 THR A O 1
ATOM 685 N N . ILE A 1 84 ? -4.727 -1.367 4.192 1.00 82.88 84 ILE A N 1
ATOM 686 C CA . ILE A 1 84 ? -3.908 -2.444 4.739 1.00 82.88 84 ILE A CA 1
ATOM 687 C C . ILE A 1 84 ? -2.484 -1.912 4.840 1.00 82.88 84 ILE A C 1
ATOM 689 O O . ILE A 1 84 ? -1.907 -1.529 3.826 1.00 82.88 84 ILE A O 1
ATOM 693 N N . ILE A 1 85 ? -1.916 -1.892 6.040 1.00 78.12 85 ILE A N 1
ATOM 694 C CA . ILE A 1 85 ? -0.522 -1.507 6.286 1.00 78.12 85 ILE A CA 1
ATOM 695 C C . ILE A 1 85 ? 0.265 -2.767 6.621 1.00 78.12 85 ILE A C 1
ATOM 697 O O . ILE A 1 85 ? -0.192 -3.598 7.406 1.00 78.12 85 ILE A O 1
ATOM 701 N N . ILE A 1 86 ? 1.443 -2.909 6.022 1.00 74.12 86 ILE A N 1
ATOM 702 C CA . ILE A 1 86 ? 2.279 -4.105 6.114 1.00 74.12 86 ILE A CA 1
ATOM 703 C C . ILE A 1 86 ? 3.603 -3.734 6.774 1.00 74.12 86 ILE A C 1
ATOM 705 O O . ILE A 1 86 ? 4.346 -2.886 6.275 1.00 74.12 86 ILE A O 1
ATOM 709 N N . SER A 1 87 ? 3.926 -4.397 7.882 1.00 67.06 87 SER A N 1
ATOM 710 C CA . SER A 1 87 ? 5.216 -4.211 8.546 1.00 67.06 87 SER A CA 1
ATOM 711 C C . SER A 1 87 ? 6.348 -4.874 7.758 1.00 67.06 87 SER A C 1
ATOM 713 O O . SER A 1 87 ? 6.303 -6.066 7.456 1.00 67.06 87 SER A O 1
ATOM 715 N N . SER A 1 88 ? 7.408 -4.113 7.472 1.00 58.69 88 SER A N 1
ATOM 716 C CA . SER A 1 88 ? 8.644 -4.617 6.854 1.00 58.69 88 SER A CA 1
ATOM 717 C C . SER A 1 88 ? 9.683 -5.144 7.847 1.00 58.69 88 SER A C 1
ATOM 719 O O . SER A 1 88 ? 10.701 -5.684 7.415 1.00 58.69 88 SER A O 1
ATOM 721 N N . ALA A 1 89 ? 9.449 -5.026 9.161 1.00 52.28 89 ALA A N 1
ATOM 722 C CA . ALA A 1 89 ? 10.443 -5.356 10.189 1.00 52.28 89 ALA A CA 1
ATOM 723 C C . ALA A 1 89 ? 10.855 -6.844 10.207 1.00 52.28 89 ALA A C 1
ATOM 725 O O . ALA A 1 89 ? 11.983 -7.164 10.586 1.00 52.28 89 ALA A O 1
ATOM 726 N N . ARG A 1 90 ? 9.973 -7.754 9.769 1.00 48.59 90 ARG A N 1
ATOM 727 C CA . ARG A 1 90 ? 10.210 -9.211 9.796 1.00 48.59 90 ARG A CA 1
ATOM 728 C C . ARG A 1 90 ? 10.259 -9.891 8.417 1.00 48.59 90 ARG A C 1
ATOM 730 O O . ARG A 1 90 ? 10.931 -10.911 8.278 1.00 48.59 90 ARG A O 1
ATOM 737 N N . LEU A 1 91 ? 9.775 -9.216 7.365 1.00 49.88 91 LEU A N 1
ATOM 738 C CA . LEU A 1 91 ? 9.858 -9.661 5.960 1.00 49.88 91 LEU A CA 1
ATOM 739 C C . LEU A 1 91 ? 11.289 -9.917 5.449 1.00 49.88 91 LEU A C 1
ATOM 741 O O . LEU A 1 91 ? 11.481 -10.626 4.461 1.00 49.88 91 LEU A O 1
ATOM 745 N N . SER A 1 92 ? 12.299 -9.319 6.086 1.00 45.06 92 SER A N 1
ATOM 746 C CA . SER A 1 92 ? 13.708 -9.499 5.713 1.00 45.06 92 SER A CA 1
ATOM 747 C C . SER A 1 92 ? 14.324 -10.812 6.211 1.00 45.06 92 SER A C 1
ATOM 749 O O . SER A 1 92 ? 15.388 -11.187 5.717 1.00 45.06 92 SER A O 1
ATOM 751 N N . GLN A 1 93 ? 13.683 -11.503 7.162 1.00 46.88 93 GLN A N 1
ATOM 752 C CA . GLN A 1 93 ? 14.230 -12.699 7.813 1.00 46.88 93 GLN A CA 1
ATOM 753 C C . GLN A 1 93 ? 13.423 -13.967 7.531 1.00 46.88 93 GLN A C 1
ATOM 755 O O . GLN A 1 93 ? 14.036 -14.988 7.228 1.00 46.88 93 GLN A O 1
ATOM 760 N N . ASP A 1 94 ? 12.090 -13.890 7.538 1.00 51.41 94 ASP A N 1
ATOM 761 C CA . ASP A 1 94 ? 11.221 -14.979 7.087 1.00 51.41 94 ASP A CA 1
ATOM 762 C C . ASP A 1 94 ? 10.073 -14.422 6.222 1.00 51.41 94 ASP A C 1
ATOM 764 O O . ASP A 1 94 ? 9.334 -13.542 6.667 1.00 51.41 94 ASP A O 1
ATOM 768 N N . PRO A 1 95 ? 9.914 -14.875 4.963 1.00 51.28 95 PRO A N 1
ATOM 769 C CA . PRO A 1 95 ? 8.836 -14.433 4.082 1.00 51.28 95 PRO A CA 1
ATOM 770 C C . PRO A 1 95 ? 7.416 -14.713 4.593 1.00 51.28 95 PRO A C 1
ATOM 772 O O . PRO A 1 95 ? 6.480 -14.102 4.076 1.00 51.28 95 PRO A O 1
ATOM 775 N N . SER A 1 96 ? 7.238 -15.643 5.535 1.00 54.97 96 SER A N 1
ATOM 776 C CA . SER A 1 96 ? 5.945 -15.897 6.179 1.00 54.97 96 SER A CA 1
ATOM 777 C C . SER A 1 96 ? 5.657 -14.925 7.324 1.00 54.97 96 SER A C 1
ATOM 779 O O . SER A 1 96 ? 4.504 -14.827 7.727 1.00 54.97 96 SER A O 1
ATOM 781 N N . ASP A 1 97 ? 6.639 -14.177 7.824 1.00 57.44 97 ASP A N 1
ATOM 782 C CA . ASP A 1 97 ? 6.532 -13.389 9.053 1.00 57.44 97 ASP A CA 1
ATOM 783 C C . ASP A 1 97 ? 6.305 -11.903 8.733 1.00 57.44 97 ASP A C 1
ATOM 785 O O . ASP A 1 97 ? 7.225 -11.083 8.641 1.00 57.44 97 ASP A O 1
ATOM 789 N N . TYR A 1 98 ? 5.042 -11.559 8.484 1.00 60.44 98 TYR A N 1
ATOM 790 C CA . TYR A 1 98 ? 4.594 -10.179 8.340 1.00 60.44 98 TYR A CA 1
ATOM 791 C C . TYR A 1 98 ? 3.356 -9.919 9.198 1.00 60.44 98 TYR A C 1
ATOM 793 O O . TYR A 1 98 ? 2.444 -10.743 9.278 1.00 60.44 98 TYR A O 1
ATOM 801 N N . SER A 1 99 ? 3.309 -8.731 9.797 1.00 62.59 99 SER A N 1
ATOM 802 C CA . SER A 1 99 ? 2.144 -8.240 10.534 1.00 62.59 99 SER A CA 1
ATOM 803 C C . SER A 1 99 ? 1.368 -7.262 9.657 1.00 62.59 99 SER A C 1
ATOM 805 O O . SER A 1 99 ? 1.963 -6.409 8.983 1.00 62.59 99 SER A O 1
ATOM 807 N N . LEU A 1 100 ? 0.042 -7.393 9.664 1.00 70.50 100 LEU A N 1
ATOM 808 C CA . LEU A 1 100 ? -0.863 -6.549 8.894 1.00 70.50 100 LEU A CA 1
ATOM 809 C C . LEU A 1 100 ? -1.791 -5.768 9.819 1.00 70.50 100 LEU A C 1
ATOM 811 O O . LEU A 1 100 ? -2.406 -6.343 10.717 1.00 70.50 100 LEU A O 1
ATOM 815 N N . ILE A 1 101 ? -1.972 -4.484 9.523 1.00 68.75 101 ILE A N 1
ATOM 816 C CA . ILE A 1 101 ? -3.030 -3.664 10.115 1.00 68.75 101 ILE A CA 1
ATOM 817 C C . ILE A 1 101 ? -4.067 -3.398 9.033 1.00 68.75 101 ILE A C 1
ATOM 819 O O . ILE A 1 101 ? -3.753 -2.803 8.004 1.00 68.75 101 ILE A O 1
ATOM 823 N N . TYR A 1 102 ? -5.298 -3.827 9.272 1.00 74.56 102 TYR A N 1
ATOM 824 C CA . TYR A 1 102 ? -6.460 -3.525 8.452 1.00 74.56 102 TYR A CA 1
ATOM 825 C C . TYR A 1 102 ? -7.219 -2.368 9.089 1.00 74.56 102 TYR A C 1
ATOM 827 O O . TYR A 1 102 ? -7.559 -2.401 10.267 1.00 74.56 102 TYR A O 1
ATOM 835 N N . ILE A 1 103 ? -7.508 -1.347 8.296 1.00 75.00 103 ILE A N 1
ATOM 836 C CA . ILE A 1 103 ? -8.287 -0.182 8.697 1.00 75.00 103 ILE A CA 1
ATOM 837 C C . ILE A 1 103 ? -9.449 -0.073 7.714 1.00 75.00 103 ILE A C 1
ATOM 839 O O . ILE A 1 103 ? -9.280 0.366 6.576 1.00 75.00 103 ILE A O 1
ATOM 843 N N . LYS A 1 104 ? -10.635 -0.492 8.150 1.00 82.81 104 LYS A N 1
ATOM 844 C CA . LYS A 1 104 ? -11.897 -0.453 7.399 1.00 82.81 104 LYS A CA 1
ATOM 845 C C . LYS A 1 104 ? -12.618 0.879 7.641 1.00 82.81 104 LYS A C 1
ATOM 847 O O . LYS A 1 104 ? -13.796 0.919 7.988 1.00 82.81 104 LYS A O 1
ATOM 852 N N . ASP A 1 105 ? -11.886 1.983 7.488 1.00 76.44 105 ASP A N 1
ATOM 853 C CA . ASP A 1 105 ? -12.405 3.346 7.621 1.00 76.44 105 ASP A CA 1
ATOM 854 C C . ASP A 1 105 ? -12.226 4.117 6.307 1.00 76.44 105 ASP A C 1
ATOM 856 O O . ASP A 1 105 ? -11.110 4.375 5.842 1.00 76.44 105 ASP A O 1
ATOM 860 N N . LYS A 1 106 ? -13.357 4.522 5.718 1.00 81.75 106 LYS A N 1
ATOM 861 C CA . LYS A 1 106 ? -13.389 5.270 4.456 1.00 81.75 106 LYS A CA 1
ATOM 862 C C . LYS A 1 106 ? -12.659 6.612 4.557 1.00 81.75 106 LYS A C 1
ATOM 864 O O . LYS A 1 106 ? -12.013 7.021 3.600 1.00 81.75 106 LYS A O 1
ATOM 869 N N . GLY A 1 107 ? -12.750 7.311 5.688 1.00 73.31 107 GLY A N 1
ATOM 870 C CA . GLY A 1 107 ? -12.090 8.603 5.876 1.00 73.31 107 GLY A CA 1
ATOM 871 C C . GLY A 1 107 ? -10.569 8.477 5.843 1.00 73.31 107 GLY A C 1
ATOM 872 O O . GLY A 1 107 ? -9.894 9.302 5.226 1.00 73.31 107 GLY A O 1
ATOM 873 N N . VAL A 1 108 ? -10.023 7.421 6.449 1.00 73.19 108 VAL A N 1
ATOM 874 C CA . VAL A 1 108 ? -8.590 7.101 6.357 1.00 73.19 108 VAL A CA 1
ATOM 875 C C . VAL A 1 108 ? -8.195 6.770 4.926 1.00 73.19 108 VAL A C 1
ATOM 877 O O . VAL A 1 108 ? -7.253 7.365 4.402 1.00 73.19 108 VAL A O 1
ATOM 880 N N . ALA A 1 109 ? -8.923 5.854 4.288 1.00 81.75 109 ALA A N 1
ATOM 881 C CA . ALA A 1 109 ? -8.620 5.419 2.932 1.00 81.75 109 ALA A CA 1
ATOM 882 C C . ALA A 1 109 ? -8.661 6.585 1.927 1.00 81.75 109 ALA A C 1
ATOM 884 O O . ALA A 1 109 ? -7.740 6.730 1.129 1.00 81.75 109 ALA A O 1
ATOM 885 N N . GLU A 1 110 ? -9.657 7.473 2.006 1.00 80.94 110 GLU A N 1
ATOM 886 C CA . GLU A 1 110 ? -9.752 8.665 1.149 1.00 80.94 110 GLU A CA 1
ATOM 887 C C . GLU A 1 110 ? -8.613 9.667 1.391 1.00 80.94 110 GLU A C 1
ATOM 889 O O . GLU A 1 110 ? -8.090 10.241 0.435 1.00 80.94 110 GLU A O 1
ATOM 894 N N . ASN A 1 111 ? -8.187 9.875 2.642 1.00 72.31 111 ASN A N 1
ATOM 895 C CA . ASN A 1 111 ? -7.050 10.756 2.941 1.00 72.31 111 ASN A CA 1
ATOM 896 C C . ASN A 1 111 ? -5.737 10.200 2.378 1.00 72.31 111 ASN A C 1
ATOM 898 O O . ASN A 1 111 ? -4.961 10.940 1.771 1.00 72.31 111 ASN A O 1
ATOM 902 N N . ILE A 1 112 ? -5.503 8.896 2.549 1.00 78.69 112 ILE A N 1
ATOM 903 C CA . ILE A 1 112 ? -4.326 8.222 1.995 1.00 78.69 112 ILE A CA 1
ATOM 904 C C . ILE A 1 112 ? -4.356 8.304 0.471 1.00 78.69 112 ILE A C 1
ATOM 906 O O . ILE A 1 112 ? -3.364 8.701 -0.134 1.00 78.69 112 ILE A O 1
ATOM 910 N N . ILE A 1 113 ? -5.494 7.999 -0.155 1.00 84.50 113 ILE A N 1
ATOM 911 C CA . ILE A 1 113 ? -5.631 8.061 -1.611 1.00 84.50 113 ILE A CA 1
ATOM 912 C C . ILE A 1 113 ? -5.456 9.483 -2.134 1.00 84.50 113 ILE A C 1
ATOM 914 O O . ILE A 1 113 ? -4.761 9.659 -3.123 1.00 84.50 113 ILE A O 1
ATOM 918 N N . SER A 1 114 ? -5.998 10.504 -1.468 1.00 78.31 114 SER A N 1
ATOM 919 C CA . SER A 1 114 ? -5.802 11.906 -1.872 1.00 78.31 114 SER A CA 1
ATOM 920 C C . SER A 1 114 ? -4.321 12.288 -1.883 1.00 78.31 114 SER A C 1
ATOM 922 O O . SER A 1 114 ? -3.855 12.992 -2.779 1.00 78.31 114 SER A O 1
ATOM 924 N N . PHE A 1 115 ? -3.561 11.789 -0.907 1.00 77.56 115 PHE A N 1
ATOM 925 C CA . PHE A 1 115 ? -2.118 11.979 -0.862 1.00 77.56 115 PHE A CA 1
ATOM 926 C C . PHE A 1 115 ? -1.386 11.187 -1.959 1.00 77.56 115 PHE A C 1
ATOM 928 O O . PHE A 1 115 ? -0.497 11.723 -2.621 1.00 77.56 115 PHE A O 1
ATOM 935 N N . V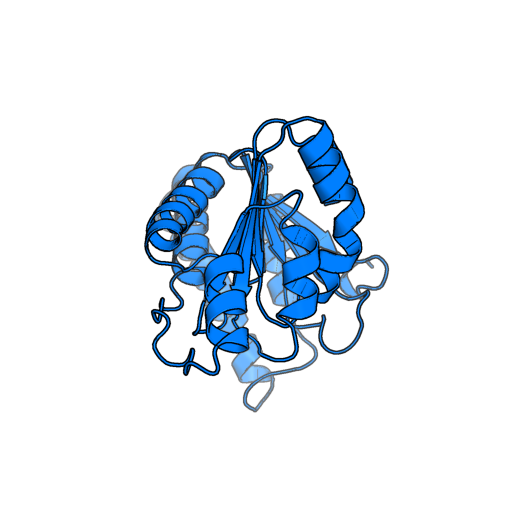AL A 1 116 ? -1.784 9.933 -2.194 1.00 82.19 116 VAL A N 1
ATOM 936 C CA . VAL A 1 116 ? -1.247 9.115 -3.291 1.00 82.19 116 VAL A CA 1
ATOM 937 C C . VAL A 1 116 ? -1.534 9.761 -4.645 1.00 82.19 116 VAL A C 1
ATOM 939 O O . VAL A 1 116 ? -0.629 9.830 -5.464 1.00 82.19 116 VAL A O 1
ATOM 942 N N . ASP A 1 117 ? -2.744 10.275 -4.870 1.00 83.94 117 ASP A N 1
ATOM 943 C CA . ASP A 1 117 ? -3.165 10.955 -6.098 1.00 83.94 117 ASP A CA 1
ATOM 944 C C . ASP A 1 117 ? -2.322 12.218 -6.340 1.00 83.94 117 ASP A C 1
ATOM 946 O O . ASP A 1 117 ? -1.878 12.448 -7.464 1.00 83.94 117 ASP A O 1
ATOM 950 N N . PHE A 1 118 ? -2.034 12.999 -5.289 1.00 79.75 118 PHE A N 1
ATOM 951 C CA . PHE A 1 118 ? -1.120 14.143 -5.369 1.00 79.75 118 PHE A CA 1
ATOM 952 C C . PHE A 1 118 ? 0.281 13.727 -5.832 1.00 79.75 118 PHE A C 1
ATOM 954 O O . PHE A 1 118 ? 0.860 14.374 -6.702 1.00 79.75 118 PHE A O 1
ATOM 961 N N . LEU A 1 119 ? 0.819 12.637 -5.282 1.00 75.75 119 LEU A N 1
ATOM 962 C CA . LEU A 1 119 ? 2.131 12.143 -5.689 1.00 75.75 119 LEU A CA 1
ATOM 963 C C . LEU A 1 119 ? 2.110 11.553 -7.094 1.00 75.75 119 LEU A C 1
ATOM 965 O O . LEU A 1 119 ? 3.014 11.825 -7.873 1.00 75.75 119 LEU A O 1
ATOM 969 N N . TRP A 1 120 ? 1.067 10.799 -7.433 1.00 85.44 120 TRP A N 1
ATOM 970 C CA . TRP A 1 120 ? 0.913 10.079 -8.695 1.00 85.44 120 TRP A CA 1
ATOM 971 C C . TRP A 1 120 ? 1.176 10.954 -9.924 1.00 85.44 120 TRP A C 1
ATOM 973 O O . TRP A 1 120 ? 1.804 10.498 -10.877 1.00 85.44 120 TRP A O 1
ATOM 983 N N . VAL A 1 121 ? 0.725 12.211 -9.881 1.00 81.56 121 VAL A N 1
ATOM 984 C CA . VAL A 1 121 ? 0.878 13.199 -10.962 1.00 81.56 121 VAL A CA 1
ATOM 985 C C . VAL A 1 121 ? 2.347 13.493 -11.287 1.00 81.56 121 VAL A C 1
ATOM 987 O O . VAL A 1 121 ? 2.680 13.715 -12.448 1.00 81.56 121 VAL A O 1
ATOM 990 N N . GLU A 1 122 ? 3.224 13.459 -10.286 1.00 78.06 122 GLU A N 1
ATOM 991 C CA . GLU A 1 122 ? 4.644 13.815 -10.412 1.00 78.06 122 GLU A CA 1
ATOM 992 C C . GLU A 1 122 ? 5.547 12.596 -10.653 1.00 78.06 122 GLU A C 1
ATOM 994 O O . GLU A 1 122 ? 6.739 12.737 -10.944 1.00 78.06 122 GLU A O 1
ATOM 999 N N . LEU A 1 123 ? 5.008 11.381 -10.515 1.00 83.19 123 LEU A N 1
ATOM 1000 C CA . LEU A 1 123 ? 5.791 10.160 -10.663 1.00 83.19 123 LEU A CA 1
ATOM 1001 C C . LEU A 1 123 ? 5.841 9.711 -12.120 1.00 83.19 123 LEU A C 1
ATOM 1003 O O . LEU A 1 123 ? 4.805 9.675 -12.785 1.00 83.19 123 LEU A O 1
ATOM 1007 N N . PRO A 1 124 ? 7.008 9.291 -12.627 1.00 85.31 124 PRO A N 1
ATOM 1008 C CA . PRO A 1 124 ? 7.077 8.726 -13.959 1.00 85.31 124 PRO A CA 1
ATOM 1009 C C . PRO A 1 124 ? 6.476 7.323 -14.009 1.00 85.31 124 PRO A C 1
ATOM 1011 O O . PRO A 1 124 ? 6.703 6.480 -13.135 1.00 85.31 124 PRO A O 1
ATOM 1014 N N . ASP A 1 125 ? 5.800 7.060 -15.120 1.00 88.44 125 ASP A N 1
ATOM 1015 C CA . ASP A 1 125 ? 5.396 5.725 -15.538 1.00 88.44 125 ASP A CA 1
ATOM 1016 C C . ASP A 1 125 ? 6.621 4.838 -15.844 1.00 88.44 125 ASP A C 1
ATOM 1018 O O . ASP A 1 125 ? 7.610 5.256 -16.461 1.00 88.44 125 ASP A O 1
ATOM 1022 N N . ILE A 1 126 ? 6.533 3.565 -15.457 1.00 87.75 126 ILE A N 1
ATOM 1023 C CA . ILE A 1 126 ? 7.584 2.563 -15.659 1.00 87.75 126 ILE A CA 1
ATOM 1024 C C . ILE A 1 126 ? 7.908 2.319 -17.148 1.00 87.75 126 ILE A C 1
ATOM 1026 O O . ILE A 1 126 ? 9.028 1.935 -17.491 1.00 87.75 126 ILE A O 1
ATOM 1030 N N . GLY A 1 127 ? 6.960 2.516 -18.068 1.00 85.31 127 GLY A N 1
ATOM 1031 C CA . GLY A 1 127 ? 7.168 2.419 -19.515 1.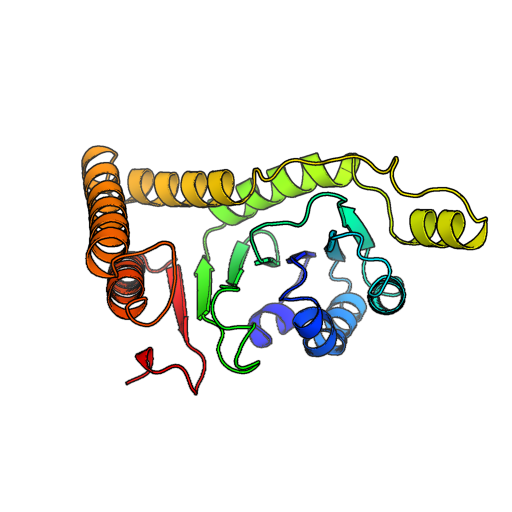00 85.31 127 GLY A CA 1
ATOM 1032 C C . GLY A 1 127 ? 8.147 3.462 -20.034 1.00 85.31 127 GLY A C 1
ATOM 1033 O O . GLY A 1 127 ? 9.087 3.123 -20.764 1.00 85.31 127 GLY A O 1
ATOM 1034 N N . SER A 1 128 ? 7.975 4.701 -19.583 1.00 85.56 128 SER A N 1
ATOM 1035 C CA . SER A 1 128 ? 8.889 5.807 -19.882 1.00 85.56 128 SER A CA 1
ATOM 1036 C C . SER A 1 128 ? 10.295 5.522 -19.346 1.00 85.56 128 SER A C 1
ATOM 1038 O O . SER A 1 128 ? 11.276 5.634 -20.078 1.00 85.56 128 SER A O 1
ATOM 1040 N N . ILE A 1 129 ? 10.396 5.031 -18.109 1.00 85.31 129 ILE A N 1
ATOM 1041 C CA . ILE A 1 129 ? 11.676 4.678 -17.475 1.00 85.31 129 ILE A CA 1
ATOM 1042 C C . ILE A 1 129 ? 12.406 3.554 -18.210 1.00 85.31 129 ILE A C 1
ATOM 1044 O O . ILE A 1 129 ? 13.605 3.651 -18.460 1.00 85.31 129 ILE A O 1
ATOM 1048 N N . ILE A 1 130 ? 11.696 2.495 -18.601 1.00 84.06 130 ILE A N 1
ATOM 1049 C CA . ILE A 1 130 ? 12.306 1.396 -19.360 1.00 84.06 130 ILE A CA 1
ATOM 1050 C C . ILE A 1 130 ? 12.838 1.886 -20.706 1.00 84.06 130 ILE A C 1
ATOM 1052 O O . ILE A 1 130 ? 13.888 1.423 -21.154 1.00 84.06 130 ILE A O 1
ATOM 1056 N N . SER A 1 131 ? 12.138 2.823 -21.342 1.00 84.62 131 SER A N 1
ATOM 1057 C CA . SER A 1 131 ? 12.576 3.412 -22.608 1.00 84.62 131 SER A CA 1
ATOM 1058 C C . SER A 1 131 ? 13.873 4.209 -22.435 1.00 84.62 131 SER A C 1
ATOM 1060 O O . SER A 1 131 ? 14.798 4.005 -23.217 1.00 84.62 131 SER A O 1
ATOM 1062 N N . LEU A 1 132 ? 13.976 5.018 -21.372 1.00 84.00 132 LEU A N 1
ATOM 1063 C CA . LEU A 1 132 ? 15.190 5.771 -21.022 1.00 84.00 132 LEU A CA 1
ATOM 1064 C C . LEU A 1 132 ? 16.387 4.854 -20.729 1.00 84.00 132 LEU A C 1
ATOM 1066 O O . LEU A 1 132 ? 17.497 5.082 -21.200 1.00 84.00 132 LEU A O 1
ATOM 1070 N N . ILE A 1 133 ? 16.165 3.757 -20.004 1.00 81.12 133 ILE A N 1
ATOM 1071 C CA . ILE A 1 133 ? 17.234 2.791 -19.711 1.00 81.12 133 ILE A CA 1
ATOM 1072 C C . ILE A 1 133 ? 17.710 2.101 -20.989 1.00 81.12 133 ILE A C 1
ATOM 1074 O O . ILE A 1 133 ? 18.910 1.919 -21.185 1.00 81.12 133 ILE A O 1
ATOM 1078 N N . LYS A 1 134 ? 16.783 1.738 -21.884 1.00 82.44 134 LYS A N 1
ATOM 1079 C CA . LYS A 1 134 ? 17.119 1.141 -23.185 1.00 82.44 134 LYS A CA 1
ATOM 1080 C C . LYS A 1 134 ? 17.864 2.117 -24.101 1.00 82.44 134 LYS A C 1
ATOM 1082 O O . LYS A 1 134 ? 18.684 1.657 -24.892 1.00 82.44 134 LYS A O 1
ATOM 1087 N N . SER A 1 135 ? 17.609 3.424 -24.000 1.00 81.75 135 SER A N 1
ATOM 1088 C CA . SER A 1 135 ? 18.353 4.455 -24.740 1.00 81.75 135 SER A CA 1
ATOM 1089 C C . SER A 1 135 ? 19.705 4.811 -24.109 1.00 81.75 135 SER A C 1
ATOM 1091 O O . SER A 1 135 ? 20.486 5.531 -24.728 1.00 81.75 135 SER A O 1
ATOM 1093 N N . GLY A 1 136 ? 20.019 4.273 -22.924 1.00 74.00 136 GLY A N 1
ATOM 1094 C CA . GLY A 1 136 ? 21.258 4.557 -22.198 1.00 74.00 136 GLY A CA 1
ATOM 1095 C C . GLY A 1 136 ? 21.255 5.908 -21.479 1.00 74.00 136 GLY A C 1
ATOM 1096 O O . GLY A 1 136 ? 22.322 6.396 -21.106 1.00 74.00 136 GLY A O 1
ATOM 1097 N N . GLU A 1 137 ? 20.084 6.522 -21.297 1.00 71.69 137 GLU A N 1
ATOM 1098 C CA . GLU A 1 137 ? 19.940 7.773 -20.557 1.00 71.69 137 GLU A CA 1
ATOM 1099 C C . GLU A 1 137 ? 20.002 7.548 -19.042 1.00 71.69 137 GLU A C 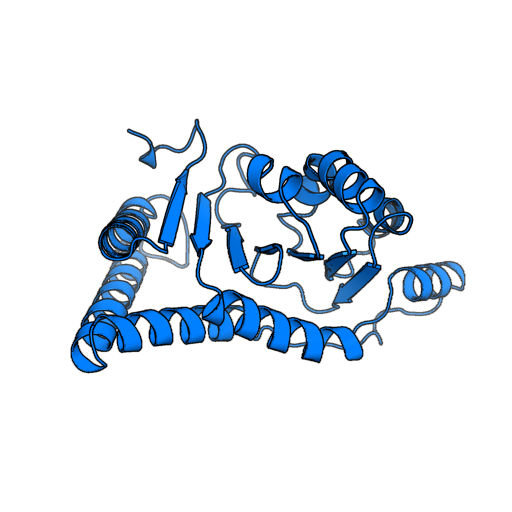1
ATOM 1101 O O . GLU A 1 137 ? 19.536 6.539 -18.507 1.00 71.69 137 GLU A O 1
ATOM 1106 N N . ASP A 1 138 ? 20.589 8.517 -18.338 1.00 64.25 138 ASP A N 1
ATOM 1107 C CA . ASP A 1 138 ? 20.702 8.480 -16.885 1.00 64.25 138 ASP A CA 1
ATOM 1108 C C . ASP A 1 138 ? 19.349 8.784 -16.222 1.00 64.25 138 ASP A C 1
ATOM 1110 O O . ASP A 1 138 ? 18.826 9.900 -16.282 1.00 64.25 138 ASP A O 1
ATOM 1114 N N . VAL A 1 139 ? 18.798 7.772 -15.553 1.00 64.12 139 VAL A N 1
ATOM 1115 C CA . VAL A 1 139 ? 17.526 7.826 -14.819 1.00 64.12 139 VAL A CA 1
ATOM 1116 C C . VAL A 1 139 ? 17.645 8.461 -13.427 1.00 64.12 139 VAL A C 1
ATOM 1118 O O . VAL A 1 139 ? 16.633 8.618 -12.746 1.00 64.12 139 VAL A O 1
ATOM 1121 N N . SER A 1 140 ? 18.838 8.903 -13.009 1.00 56.72 140 SER A N 1
ATOM 1122 C CA . SER A 1 140 ? 19.055 9.622 -11.739 1.00 56.72 140 SER A CA 1
ATOM 1123 C C . SER A 1 140 ? 18.296 10.955 -11.633 1.00 56.72 140 SER A C 1
ATOM 1125 O O . SER A 1 140 ? 18.107 11.478 -10.537 1.00 56.72 140 SER A O 1
ATOM 1127 N N . ARG A 1 141 ? 17.828 11.507 -12.764 1.00 50.72 141 ARG A N 1
ATOM 1128 C CA . ARG A 1 141 ? 17.061 12.768 -12.837 1.00 50.72 141 ARG A CA 1
ATOM 1129 C C . ARG A 1 141 ? 15.563 12.616 -12.563 1.00 50.72 141 ARG A C 1
ATOM 1131 O O . ARG A 1 141 ? 14.839 13.609 -12.586 1.00 50.72 141 ARG A O 1
ATOM 1138 N N . VAL A 1 142 ? 15.090 11.394 -12.339 1.00 53.59 142 VAL A N 1
ATOM 1139 C CA . VAL A 1 142 ? 13.688 11.100 -12.041 1.00 53.59 142 VAL A CA 1
ATOM 1140 C C . VAL A 1 142 ? 13.308 11.660 -10.670 1.00 53.59 142 VAL A C 1
ATOM 1142 O O . VAL A 1 142 ? 14.017 11.446 -9.689 1.00 53.59 142 VAL A O 1
ATOM 1145 N N . ALA A 1 143 ? 12.191 12.391 -10.632 1.00 44.97 143 ALA A N 1
ATOM 1146 C CA . ALA A 1 143 ? 11.745 13.203 -9.507 1.00 44.97 143 ALA A CA 1
ATOM 1147 C C . ALA A 1 143 ? 11.838 12.492 -8.143 1.00 44.97 143 ALA A C 1
ATOM 1149 O O . ALA A 1 143 ? 11.385 11.363 -7.940 1.00 44.97 143 ALA A O 1
ATOM 1150 N N . SER A 1 144 ? 12.424 13.205 -7.181 1.00 42.97 144 SER A N 1
ATOM 1151 C CA . SER A 1 144 ? 12.458 12.828 -5.775 1.00 42.97 144 SER A CA 1
ATOM 1152 C C . SER A 1 144 ? 11.135 13.204 -5.111 1.00 42.97 144 SER A C 1
ATOM 1154 O O . SER A 1 144 ? 10.877 14.388 -4.898 1.00 42.97 144 SER A O 1
ATOM 1156 N N . SER A 1 145 ? 10.319 12.233 -4.714 1.00 44.19 145 SER A N 1
ATOM 1157 C CA . SER A 1 145 ? 9.223 12.488 -3.774 1.00 44.19 145 SER A CA 1
ATOM 1158 C C . SER A 1 145 ? 9.610 12.018 -2.373 1.00 44.19 145 SER A C 1
ATOM 1160 O O . SER A 1 145 ? 10.061 10.889 -2.178 1.00 44.19 145 SER A O 1
ATOM 1162 N N . ALA A 1 146 ? 9.479 12.923 -1.404 1.00 38.06 146 ALA A N 1
ATOM 1163 C CA . ALA A 1 146 ? 9.818 12.731 -0.000 1.00 38.06 146 ALA A CA 1
ATOM 1164 C C . ALA A 1 146 ? 8.929 11.677 0.695 1.00 38.06 146 ALA A C 1
ATOM 1166 O O . ALA A 1 146 ? 7.770 11.490 0.332 1.00 38.06 146 ALA A O 1
ATOM 1167 N N . SER A 1 147 ? 9.469 11.032 1.738 1.00 44.94 147 SER A N 1
ATOM 1168 C CA . SER A 1 147 ? 8.683 10.231 2.689 1.00 44.94 147 SER A CA 1
ATOM 1169 C C . SER A 1 147 ? 7.748 11.172 3.460 1.00 44.94 147 SER A C 1
ATOM 1171 O O . SER A 1 147 ? 8.212 12.023 4.217 1.00 44.94 147 SER A O 1
ATOM 1173 N N . VAL A 1 148 ? 6.446 11.069 3.193 1.00 47.44 148 VAL A N 1
ATOM 1174 C CA . VAL A 1 148 ? 5.348 11.812 3.852 1.00 47.44 148 VAL A CA 1
ATOM 1175 C C . VAL A 1 148 ? 4.227 10.841 4.285 1.00 47.44 148 VAL A C 1
ATOM 1177 O O . VAL A 1 148 ? 3.285 11.225 4.972 1.00 47.44 148 VAL A O 1
ATOM 1180 N N . TYR A 1 149 ? 4.343 9.555 3.942 1.00 52.41 149 TYR A N 1
ATOM 1181 C CA . TYR A 1 149 ? 3.273 8.562 4.056 1.00 52.41 149 TYR A CA 1
ATOM 1182 C C . TYR A 1 149 ? 2.963 8.149 5.503 1.00 52.41 149 TYR A C 1
ATOM 1184 O O . TYR A 1 149 ? 1.793 8.169 5.888 1.00 52.41 149 TYR A O 1
ATOM 1192 N N . TYR A 1 150 ? 3.983 7.895 6.330 1.00 49.19 150 TYR A N 1
ATOM 1193 C CA . TYR A 1 150 ? 3.818 7.583 7.755 1.00 49.19 150 TYR A CA 1
ATOM 1194 C C . TYR A 1 150 ? 3.086 8.693 8.526 1.00 49.19 150 TYR A C 1
ATOM 1196 O O . TYR A 1 150 ? 2.186 8.422 9.316 1.00 49.19 150 TYR A O 1
ATOM 1204 N N . ASN A 1 151 ? 3.395 9.962 8.238 1.00 45.34 151 ASN A N 1
ATOM 1205 C CA . ASN A 1 151 ? 2.723 11.100 8.870 1.00 45.34 151 ASN A CA 1
ATOM 1206 C C . ASN A 1 151 ? 1.251 11.206 8.458 1.00 45.34 151 ASN A C 1
ATOM 1208 O O . ASN A 1 151 ? 0.428 11.577 9.288 1.00 45.34 151 ASN A O 1
ATOM 1212 N N . THR A 1 152 ? 0.898 10.855 7.217 1.00 49.72 152 THR A N 1
ATOM 1213 C CA . THR A 1 152 ? -0.502 10.820 6.761 1.00 49.72 152 THR A CA 1
ATOM 1214 C C . THR A 1 152 ? -1.274 9.679 7.422 1.00 49.72 152 THR A C 1
ATOM 1216 O O . THR A 1 152 ? -2.415 9.880 7.833 1.00 49.72 152 THR A O 1
ATOM 1219 N N . VAL A 1 153 ? -0.651 8.508 7.588 1.00 53.06 153 VAL A N 1
ATOM 1220 C CA . VAL A 1 153 ? -1.237 7.374 8.321 1.00 53.06 153 VAL A CA 1
ATOM 1221 C C . VAL A 1 153 ? -1.425 7.719 9.799 1.00 53.06 153 VAL A C 1
ATOM 1223 O O . VAL A 1 153 ? -2.526 7.561 10.320 1.00 53.06 153 VAL A O 1
ATOM 1226 N N . LEU A 1 154 ? -0.396 8.257 10.463 1.00 56.81 154 LEU A N 1
ATOM 1227 C CA . LEU A 1 154 ? -0.479 8.711 11.853 1.00 56.81 154 LEU A CA 1
ATOM 1228 C C . LEU A 1 154 ? -1.500 9.833 12.037 1.00 56.81 154 LEU A C 1
ATOM 1230 O O . LEU A 1 154 ? -2.227 9.838 13.025 1.00 56.81 154 LEU A O 1
ATOM 1234 N N . TYR A 1 155 ? -1.578 10.774 11.097 1.00 53.41 155 TYR A N 1
ATOM 1235 C CA . TYR A 1 155 ? -2.572 11.842 11.120 1.00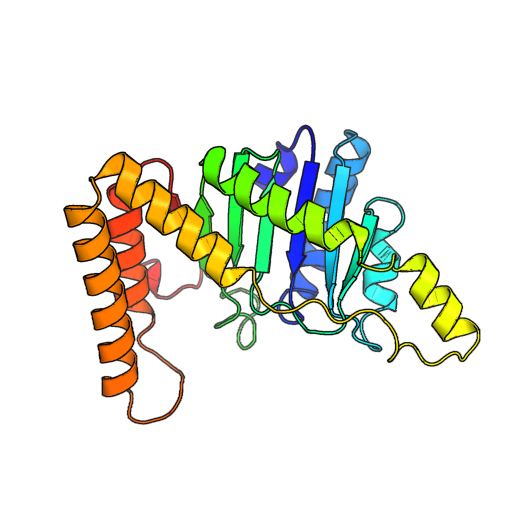 53.41 155 TYR A CA 1
ATOM 1236 C C . TYR A 1 155 ? -3.989 11.279 10.995 1.00 53.41 155 TYR A C 1
ATOM 1238 O O . TYR A 1 155 ? -4.873 11.657 11.761 1.00 53.41 155 TYR A O 1
ATOM 1246 N N . ALA A 1 156 ? -4.208 10.347 10.066 1.00 58.12 156 ALA A N 1
ATOM 1247 C CA . ALA A 1 156 ? -5.503 9.711 9.870 1.00 58.12 156 ALA A CA 1
ATOM 1248 C C . ALA A 1 156 ? -5.908 8.856 11.085 1.00 58.12 156 ALA A C 1
ATOM 1250 O O . ALA A 1 156 ? -7.054 8.918 11.525 1.00 58.12 156 ALA A O 1
ATOM 1251 N N . PHE A 1 157 ? -4.956 8.134 11.680 1.00 64.06 157 PHE A N 1
ATOM 1252 C CA . PHE A 1 157 ? -5.155 7.371 12.911 1.00 64.06 157 PHE A CA 1
ATOM 1253 C C . PHE A 1 157 ? -5.446 8.282 14.109 1.00 64.06 157 PHE A C 1
ATOM 1255 O O . PHE A 1 157 ? -6.414 8.074 14.836 1.00 64.06 157 PHE A O 1
ATOM 1262 N N . GLY A 1 158 ? -4.665 9.351 14.276 1.00 63.78 158 GLY A N 1
ATOM 1263 C CA . GLY A 1 158 ? -4.897 10.362 15.302 1.00 63.78 158 GLY A CA 1
ATOM 1264 C C . GLY A 1 158 ? -6.268 11.015 15.156 1.00 63.78 158 GLY A C 1
ATOM 1265 O O . GLY A 1 158 ? -6.955 11.216 16.151 1.00 63.78 158 GLY A O 1
ATOM 1266 N N . LYS A 1 159 ? -6.714 11.263 13.920 1.00 62.34 159 LYS A N 1
ATOM 1267 C CA . LYS A 1 159 ? -8.053 11.784 13.643 1.00 62.34 159 LYS A CA 1
ATOM 1268 C C . LYS A 1 159 ? -9.157 10.804 14.048 1.00 62.34 159 LYS A C 1
ATOM 1270 O O . LYS A 1 159 ? -10.099 11.244 14.694 1.00 62.34 159 LYS A O 1
ATOM 1275 N N . ILE A 1 160 ? -9.026 9.503 13.758 1.00 67.19 160 ILE A N 1
ATOM 1276 C CA . ILE A 1 160 ? -9.982 8.489 14.250 1.00 67.19 160 ILE A CA 1
ATOM 1277 C C . ILE A 1 160 ? -10.071 8.542 15.773 1.00 67.19 160 ILE A C 1
ATOM 1279 O O . ILE A 1 160 ? -11.166 8.606 16.322 1.00 67.19 160 ILE A O 1
ATOM 1283 N N . LEU A 1 161 ? -8.925 8.548 16.458 1.00 66.06 161 LEU A N 1
ATOM 1284 C CA . LEU A 1 161 ? -8.912 8.560 17.916 1.00 66.06 161 LEU A CA 1
ATOM 1285 C C . LEU A 1 161 ? -9.588 9.817 18.479 1.00 66.06 161 LEU A C 1
ATOM 1287 O O . LEU A 1 161 ? -10.307 9.738 19.475 1.00 66.06 161 LEU A O 1
ATOM 1291 N N . VAL A 1 162 ? -9.370 10.974 17.849 1.00 67.50 162 VAL A N 1
ATOM 1292 C CA . VAL A 1 162 ? -10.019 12.237 18.226 1.00 67.50 162 VAL A CA 1
ATOM 1293 C C . VAL A 1 162 ? -11.526 12.173 17.983 1.00 67.50 162 VAL A C 1
ATOM 1295 O O . VAL A 1 162 ? -12.288 12.562 18.867 1.00 67.50 162 VAL A O 1
ATOM 1298 N N . ASP A 1 163 ? -11.955 11.669 16.828 1.00 69.69 163 ASP A N 1
ATOM 1299 C CA . ASP A 1 163 ? -13.366 11.591 16.450 1.00 69.69 163 ASP A CA 1
ATOM 1300 C C . ASP A 1 163 ? -14.139 10.586 17.333 1.00 69.69 163 ASP A C 1
ATOM 1302 O O . ASP A 1 163 ? -15.292 10.837 17.682 1.00 69.69 163 ASP A O 1
ATOM 1306 N N . GLU A 1 164 ? -13.511 9.476 17.741 1.00 71.25 164 GLU A N 1
ATOM 1307 C CA . GLU A 1 164 ? -14.147 8.421 18.549 1.00 71.25 164 GLU A CA 1
ATOM 1308 C C . GLU A 1 164 ? -14.079 8.685 20.060 1.00 71.25 164 GLU A C 1
ATOM 1310 O O . GLU A 1 164 ? -15.044 8.419 20.780 1.00 71.25 164 GLU A O 1
ATOM 1315 N N . PHE A 1 165 ? -12.967 9.230 20.560 1.00 73.00 165 PHE A N 1
ATOM 1316 C CA . PHE A 1 165 ? -12.712 9.327 22.004 1.00 73.00 165 PHE A CA 1
ATOM 1317 C C . PHE A 1 165 ? -12.561 10.767 22.515 1.00 73.00 165 PHE A C 1
ATOM 1319 O O . PHE A 1 165 ? -12.458 10.992 23.726 1.00 73.00 165 PHE A O 1
ATOM 1326 N N . GLY A 1 166 ? -12.571 11.754 21.617 1.00 73.12 166 GLY A N 1
ATOM 1327 C CA . GLY A 1 166 ? -12.289 13.152 21.919 1.00 73.12 166 GLY A CA 1
ATOM 1328 C C . GLY A 1 166 ? -10.791 13.430 22.073 1.00 73.12 166 GLY A C 1
ATOM 1329 O O . GLY A 1 166 ? -10.012 12.575 22.504 1.00 73.12 166 GLY A O 1
ATOM 1330 N N . GLU A 1 167 ? -10.385 14.669 21.776 1.00 69.75 167 GLU A N 1
ATOM 1331 C CA . GLU A 1 167 ? -8.974 15.094 21.723 1.00 69.75 167 GLU A CA 1
ATOM 1332 C C . GLU A 1 167 ? -8.153 14.673 22.942 1.00 69.75 167 GLU A C 1
ATOM 1334 O O . GLU A 1 167 ? -7.049 14.150 22.814 1.00 69.75 167 GLU A O 1
ATOM 1339 N N . ARG A 1 168 ? -8.711 14.849 24.144 1.00 68.31 168 ARG A N 1
ATOM 1340 C CA . ARG A 1 168 ? -8.002 14.550 25.389 1.00 68.31 168 ARG A CA 1
ATOM 1341 C C . ARG A 1 168 ? -7.700 13.057 25.549 1.00 68.31 168 ARG A C 1
ATOM 1343 O O . ARG A 1 168 ? -6.640 12.712 26.065 1.00 68.31 168 ARG A O 1
ATOM 1350 N N . LYS A 1 169 ? -8.630 12.175 25.170 1.00 68.50 169 LYS A N 1
ATOM 1351 C CA . LYS A 1 169 ? -8.432 10.727 25.315 1.00 68.50 169 LYS A CA 1
ATOM 1352 C C . LYS A 1 169 ? -7.557 10.183 24.191 1.00 68.50 169 LYS A C 1
ATOM 1354 O O . LYS A 1 169 ? -6.710 9.338 24.458 1.00 68.50 169 LYS A O 1
ATOM 1359 N N . ALA A 1 170 ? -7.704 10.723 22.985 1.00 67.25 170 ALA A N 1
ATOM 1360 C CA . ALA A 1 170 ? -6.824 10.446 21.858 1.00 67.25 170 ALA A CA 1
ATOM 1361 C C . ALA A 1 170 ? -5.360 10.790 22.173 1.00 67.25 170 ALA A C 1
ATOM 1363 O O . ALA A 1 170 ? -4.490 9.939 22.008 1.00 67.25 170 ALA A O 1
ATOM 1364 N N . ASP A 1 171 ? -5.093 11.990 22.704 1.00 60.12 171 ASP A N 1
ATOM 1365 C CA . ASP A 1 171 ? -3.745 12.413 23.112 1.00 60.12 171 ASP A CA 1
ATOM 1366 C C . ASP A 1 171 ? -3.170 11.499 24.203 1.00 60.12 171 ASP A C 1
ATOM 1368 O O . ASP A 1 171 ? -2.007 11.111 24.136 1.00 60.12 171 ASP A O 1
ATOM 1372 N N . GLU A 1 172 ? -3.987 11.077 25.175 1.00 66.00 172 GLU A N 1
ATOM 1373 C CA . GLU A 1 172 ? -3.562 10.123 26.205 1.00 66.00 172 GLU A CA 1
ATOM 1374 C C . GLU A 1 172 ? -3.150 8.771 25.599 1.00 66.00 172 GLU A C 1
ATOM 1376 O O . GLU A 1 172 ? -2.125 8.213 25.987 1.00 66.00 172 GLU A O 1
ATOM 1381 N N . LEU A 1 173 ? -3.933 8.246 24.653 1.00 62.78 173 LEU A N 1
ATOM 1382 C CA . LEU A 1 173 ? -3.668 6.965 23.994 1.00 62.78 173 LEU A CA 1
ATOM 1383 C C . LEU A 1 173 ? -2.424 7.032 23.101 1.00 62.78 173 LEU A C 1
ATOM 1385 O O . LEU A 1 173 ? -1.570 6.152 23.183 1.00 62.78 173 LEU A O 1
ATOM 1389 N N . ILE A 1 174 ? -2.276 8.106 22.320 1.00 62.88 174 ILE A N 1
ATOM 1390 C CA . ILE A 1 174 ? -1.102 8.339 21.468 1.00 62.88 174 ILE A CA 1
ATOM 1391 C C . ILE A 1 174 ? 0.149 8.531 22.325 1.00 62.88 174 ILE A C 1
ATOM 1393 O O . ILE A 1 174 ? 1.181 7.930 22.038 1.00 62.88 174 ILE A O 1
ATOM 1397 N N . ARG A 1 175 ? 0.075 9.321 23.406 1.00 57.09 175 ARG A N 1
ATOM 1398 C CA . ARG A 1 175 ? 1.196 9.478 24.344 1.00 57.09 175 ARG A CA 1
ATOM 1399 C C . ARG A 1 175 ? 1.564 8.168 25.006 1.00 57.09 175 ARG A C 1
ATOM 1401 O O . ARG A 1 175 ? 2.749 7.907 25.137 1.00 57.09 175 ARG A O 1
ATOM 1408 N N . LYS A 1 176 ? 0.593 7.355 25.425 1.00 58.34 176 LYS A N 1
ATOM 1409 C CA . LYS A 1 176 ? 0.880 6.034 25.994 1.00 58.34 176 LYS A CA 1
ATOM 1410 C C . LYS A 1 176 ? 1.587 5.155 24.972 1.00 58.34 176 LYS A C 1
ATOM 1412 O O . LYS A 1 176 ? 2.657 4.657 25.286 1.00 58.34 176 LYS A O 1
ATOM 1417 N N . ALA A 1 177 ? 1.066 5.050 23.751 1.00 60.16 177 ALA A N 1
ATOM 1418 C CA . ALA A 1 177 ? 1.715 4.294 22.682 1.00 60.16 177 ALA A CA 1
ATOM 1419 C C . ALA A 1 177 ? 3.136 4.804 22.384 1.00 60.16 177 ALA A C 1
ATOM 1421 O O . ALA A 1 177 ? 4.061 4.010 22.263 1.00 60.16 177 ALA A O 1
ATOM 1422 N N . GLY A 1 178 ? 3.328 6.126 22.340 1.00 49.81 178 GLY A N 1
ATOM 1423 C CA . GLY A 1 178 ? 4.635 6.750 22.139 1.00 49.81 178 GLY A CA 1
ATOM 1424 C C . GLY A 1 178 ? 5.605 6.525 23.301 1.00 49.81 178 GLY A C 1
ATOM 1425 O O . GLY A 1 178 ? 6.764 6.218 23.063 1.00 49.81 178 GLY A O 1
ATOM 1426 N N . VAL A 1 179 ? 5.147 6.639 24.551 1.00 50.75 179 VAL A N 1
ATOM 1427 C CA . VAL A 1 179 ? 5.952 6.366 25.753 1.00 50.75 179 VAL A CA 1
ATOM 1428 C C . VAL A 1 179 ? 6.348 4.897 25.806 1.00 50.75 179 VAL A C 1
ATOM 1430 O O . VAL A 1 179 ? 7.513 4.625 26.048 1.00 50.75 179 VAL A O 1
ATOM 1433 N N . TYR A 1 180 ? 5.434 3.973 25.511 1.00 54.19 180 TYR A N 1
ATOM 1434 C CA . TYR A 1 180 ? 5.753 2.548 25.457 1.00 54.19 180 TYR A CA 1
ATOM 1435 C C . TYR A 1 180 ? 6.748 2.235 24.342 1.00 54.19 180 TYR A C 1
ATOM 1437 O O . TYR A 1 180 ? 7.748 1.582 24.601 1.00 54.19 180 TYR A O 1
ATOM 1445 N N . ALA A 1 181 ? 6.547 2.771 23.136 1.00 53.91 181 ALA A N 1
ATOM 1446 C CA . ALA A 1 181 ? 7.509 2.614 22.048 1.00 53.91 181 ALA A CA 1
ATOM 1447 C C . ALA A 1 181 ? 8.896 3.175 22.416 1.00 53.91 181 ALA A C 1
ATOM 1449 O O . ALA A 1 181 ? 9.910 2.570 22.087 1.00 53.91 181 ALA A O 1
ATOM 1450 N N . LEU A 1 182 ? 8.955 4.313 23.117 1.00 46.12 182 LEU A N 1
ATOM 1451 C CA . LEU A 1 182 ? 10.206 4.909 23.596 1.00 46.12 182 LEU A CA 1
ATOM 1452 C C . LEU A 1 182 ? 10.855 4.090 24.719 1.00 46.12 182 LEU A C 1
ATOM 1454 O O . LEU A 1 182 ? 12.064 3.899 24.678 1.00 46.12 182 LEU A O 1
ATOM 1458 N N . GLN A 1 183 ? 10.076 3.573 25.670 1.00 48.56 183 GLN A N 1
ATOM 1459 C CA . GLN A 1 183 ? 10.559 2.697 26.743 1.00 48.56 183 GLN A CA 1
ATOM 1460 C C . GLN A 1 183 ? 11.157 1.412 26.175 1.00 48.56 183 GLN A C 1
ATOM 1462 O O . GLN A 1 183 ? 12.250 1.024 26.563 1.00 48.56 183 GLN A O 1
ATOM 1467 N N . LEU A 1 184 ? 10.510 0.830 25.170 1.00 48.41 184 LEU A N 1
ATOM 1468 C CA . LEU A 1 184 ? 10.987 -0.360 24.471 1.00 48.41 184 LEU A CA 1
ATOM 1469 C C . LEU A 1 184 ? 12.319 -0.103 23.741 1.00 48.41 184 LEU A C 1
ATOM 1471 O O . LEU A 1 184 ? 13.231 -0.924 23.753 1.00 48.41 184 LEU A O 1
ATOM 1475 N N . LEU A 1 185 ? 12.465 1.086 23.145 1.00 44.22 185 LEU A N 1
ATOM 1476 C CA . LEU A 1 185 ? 13.715 1.526 22.515 1.00 44.22 185 LEU A CA 1
ATOM 1477 C C . LEU A 1 185 ? 14.829 1.831 23.532 1.00 44.22 185 LEU A C 1
ATOM 1479 O O . LEU A 1 185 ? 16.008 1.707 23.194 1.00 44.22 185 LEU A O 1
ATOM 1483 N N . GLU A 1 186 ? 14.472 2.262 24.744 1.00 47.84 186 GLU A N 1
ATOM 1484 C CA . GLU A 1 186 ? 15.400 2.529 25.849 1.00 47.84 186 GLU A CA 1
ATOM 1485 C C . GLU A 1 186 ? 15.862 1.236 26.542 1.00 47.84 186 GLU A C 1
ATOM 1487 O O . GLU A 1 186 ? 17.043 1.118 26.879 1.00 47.84 186 GLU A O 1
ATOM 1492 N N . GLU A 1 187 ? 14.972 0.255 26.710 1.00 48.66 187 GLU A N 1
ATOM 1493 C CA . GLU A 1 187 ? 15.245 -1.034 27.358 1.00 48.66 187 GLU A CA 1
ATOM 1494 C C . GLU A 1 187 ? 16.150 -1.949 26.513 1.00 48.66 187 GLU A C 1
ATOM 1496 O O . GLU A 1 187 ? 16.979 -2.670 27.070 1.00 48.66 187 GLU A O 1
ATOM 1501 N N . GLU A 1 188 ? 16.104 -1.848 25.180 1.00 40.81 188 GLU A N 1
ATOM 1502 C CA . GLU A 1 188 ? 16.926 -2.678 24.281 1.00 40.81 188 GLU A CA 1
ATOM 1503 C C . GLU A 1 188 ? 18.367 -2.170 24.042 1.00 40.81 188 GLU A C 1
ATOM 1505 O O . GLU A 1 188 ? 19.134 -2.771 23.290 1.00 40.81 188 GLU A O 1
ATOM 1510 N N . GLY A 1 189 ? 18.808 -1.093 24.699 1.00 40.19 189 GLY A N 1
ATOM 1511 C CA . GLY A 1 189 ? 20.239 -0.845 24.934 1.00 40.19 189 GLY A CA 1
ATOM 1512 C C . GLY A 1 189 ? 21.159 -0.604 23.723 1.00 40.19 189 GLY A C 1
ATOM 1513 O O . GLY A 1 189 ? 22.366 -0.506 23.927 1.00 40.19 189 GLY A O 1
ATOM 1514 N N . LEU A 1 190 ? 20.650 -0.476 22.495 1.00 48.44 190 LEU A N 1
ATOM 1515 C CA . LEU A 1 190 ? 21.265 0.221 21.354 1.00 48.44 190 LEU A CA 1
ATOM 1516 C C . LEU A 1 190 ? 20.298 0.160 20.169 1.00 48.44 190 LEU A C 1
ATOM 1518 O O . LEU A 1 190 ? 19.860 -0.924 19.818 1.00 48.44 190 LEU A O 1
ATOM 1522 N N . LYS A 1 191 ? 20.058 1.299 19.498 1.00 45.56 191 LYS A N 1
ATOM 1523 C CA . LYS A 1 191 ? 19.834 1.386 18.042 1.00 45.56 191 LYS A CA 1
ATOM 1524 C C . LYS A 1 191 ? 19.330 0.069 17.403 1.00 45.56 191 LYS A C 1
ATOM 1526 O O . LYS A 1 191 ? 20.085 -0.585 16.699 1.00 45.56 191 LYS A O 1
ATOM 1531 N N . LEU A 1 192 ? 18.051 -0.228 17.640 1.00 40.00 192 LEU A N 1
ATOM 1532 C CA . LEU A 1 192 ? 17.133 -1.054 16.848 1.00 40.00 192 LEU A CA 1
ATOM 1533 C C . LEU A 1 192 ? 17.542 -2.507 16.496 1.00 40.00 192 LEU A C 1
ATOM 1535 O O . LEU A 1 192 ? 18.212 -2.755 15.492 1.00 40.00 192 LEU A O 1
ATOM 1539 N N . VAL A 1 193 ? 16.880 -3.418 17.228 1.00 41.16 193 VAL A N 1
ATOM 1540 C CA . VAL A 1 193 ? 16.125 -4.623 16.807 1.00 41.16 193 VAL A CA 1
ATOM 1541 C C . VAL A 1 193 ? 16.715 -5.942 17.312 1.00 41.16 193 VAL A C 1
ATOM 1543 O O . VAL A 1 193 ? 17.698 -6.421 16.745 1.00 41.16 193 VAL A O 1
ATOM 1546 N N . LYS A 1 194 ? 16.022 -6.592 18.263 1.00 38.97 194 LYS A N 1
ATOM 1547 C CA . LYS A 1 194 ? 15.040 -7.687 18.042 1.00 38.97 194 LYS A CA 1
ATOM 1548 C C . LYS A 1 194 ? 14.789 -8.319 19.425 1.00 38.97 194 LYS A C 1
ATOM 1550 O O . LYS A 1 194 ? 15.696 -8.951 19.948 1.00 38.97 194 LYS A O 1
ATOM 1555 N N . ASP A 1 195 ? 13.650 -8.066 20.067 1.00 42.84 195 ASP A N 1
ATOM 1556 C CA . ASP A 1 195 ? 12.607 -9.100 20.204 1.00 42.84 195 ASP A CA 1
ATOM 1557 C C . ASP A 1 195 ? 11.279 -8.595 20.830 1.00 42.84 195 ASP A C 1
ATOM 1559 O O . ASP A 1 195 ? 10.284 -9.313 20.758 1.00 42.84 195 ASP A O 1
ATOM 1563 N N . ASP A 1 196 ? 11.155 -7.338 21.280 1.00 50.22 196 ASP A N 1
ATOM 1564 C CA . ASP A 1 196 ? 9.975 -6.898 22.063 1.00 50.22 196 ASP A CA 1
ATOM 1565 C C . ASP A 1 196 ? 8.846 -6.162 21.286 1.00 50.22 196 ASP A C 1
ATOM 1567 O O . ASP A 1 196 ? 8.056 -5.401 21.845 1.00 50.22 196 ASP A O 1
ATOM 1571 N N . LEU A 1 197 ? 8.655 -6.432 19.984 1.00 47.94 197 LEU A N 1
ATOM 1572 C CA . LEU A 1 197 ? 7.502 -5.896 19.212 1.00 47.94 197 LEU A CA 1
ATOM 1573 C C . LEU A 1 197 ? 6.128 -6.311 19.791 1.00 47.94 197 LEU A C 1
ATOM 1575 O O . LEU A 1 197 ? 5.106 -5.721 19.440 1.00 47.94 197 LEU A O 1
ATOM 1579 N N . GLU A 1 198 ? 6.112 -7.324 20.655 1.00 47.75 198 GLU A N 1
ATOM 1580 C CA . GLU A 1 198 ? 4.941 -7.931 21.280 1.00 47.75 198 GLU A CA 1
ATOM 1581 C C . GLU A 1 198 ? 4.096 -6.945 22.088 1.00 47.75 198 GLU A C 1
ATOM 1583 O O . GLU A 1 198 ? 2.885 -6.895 21.893 1.00 47.75 198 GLU A O 1
ATOM 1588 N N . GLU A 1 199 ? 4.694 -6.126 22.955 1.00 47.00 199 GLU A N 1
ATOM 1589 C CA . GLU A 1 199 ? 3.920 -5.219 23.815 1.00 47.00 199 GLU A CA 1
ATOM 1590 C C . GLU A 1 199 ? 3.346 -4.025 23.048 1.00 47.00 199 GLU A C 1
ATOM 1592 O O . GLU A 1 199 ? 2.188 -3.656 23.245 1.00 47.00 199 GLU A O 1
ATOM 1597 N N . SER A 1 200 ? 4.114 -3.454 22.114 1.00 49.69 200 SER A N 1
ATOM 1598 C CA . SER A 1 200 ? 3.619 -2.378 21.242 1.00 49.69 200 SER A CA 1
ATOM 1599 C C . SER A 1 200 ? 2.516 -2.875 20.304 1.00 49.69 200 SER A C 1
ATOM 1601 O O . SER A 1 200 ? 1.525 -2.175 20.088 1.00 49.69 200 SER A O 1
ATOM 1603 N N . LEU A 1 201 ? 2.646 -4.097 19.778 1.00 50.41 201 LEU A N 1
ATOM 1604 C CA . LEU A 1 201 ? 1.600 -4.733 18.982 1.00 50.41 201 LEU A CA 1
ATOM 1605 C C . LEU A 1 201 ? 0.387 -5.116 19.833 1.00 50.41 201 LEU A C 1
ATOM 1607 O O . LEU A 1 201 ? -0.726 -4.882 19.380 1.00 50.41 201 LEU A O 1
ATOM 1611 N N . ARG A 1 202 ? 0.560 -5.604 21.068 1.00 53.44 202 ARG A N 1
ATOM 1612 C CA . ARG A 1 202 ? -0.543 -5.844 22.017 1.00 53.44 202 ARG A CA 1
ATOM 1613 C C . ARG A 1 202 ? -1.291 -4.562 22.347 1.00 53.44 202 ARG A C 1
ATOM 1615 O O . ARG A 1 202 ? -2.509 -4.571 22.320 1.00 53.44 202 ARG A O 1
ATOM 1622 N N . LEU A 1 203 ? -0.598 -3.443 22.554 1.00 53.47 203 LEU A N 1
ATOM 1623 C CA . LEU A 1 203 ? -1.256 -2.155 22.770 1.00 53.47 203 LEU A CA 1
ATOM 1624 C C . LEU A 1 203 ? -1.975 -1.665 21.503 1.00 53.47 203 LEU A C 1
ATOM 1626 O O . LEU A 1 203 ? -3.059 -1.099 21.597 1.00 53.47 203 LEU A O 1
ATOM 1630 N N . MET A 1 204 ? -1.416 -1.898 20.309 1.00 52.41 204 MET A N 1
ATOM 1631 C CA . MET A 1 204 ? -2.136 -1.643 19.056 1.00 52.41 204 MET A CA 1
ATOM 1632 C C . MET A 1 204 ? -3.337 -2.578 18.877 1.00 52.41 204 MET A C 1
ATOM 1634 O O . MET A 1 204 ? -4.355 -2.138 18.354 1.00 52.41 204 MET A O 1
ATOM 1638 N N . VAL A 1 205 ? -3.264 -3.827 19.344 1.00 53.53 205 VAL A N 1
ATOM 1639 C CA . VAL A 1 205 ? -4.394 -4.767 19.398 1.00 53.53 205 VAL A CA 1
ATOM 1640 C C . VAL A 1 205 ? -5.434 -4.300 20.403 1.00 53.53 205 VAL A C 1
ATOM 1642 O O . VAL A 1 205 ? -6.614 -4.341 20.089 1.00 53.53 205 VAL A O 1
ATOM 1645 N N . ASP A 1 206 ? -5.033 -3.783 21.560 1.00 54.66 206 ASP A N 1
ATOM 1646 C CA . ASP A 1 206 ? -5.945 -3.200 22.541 1.00 54.66 206 ASP A CA 1
ATOM 1647 C C . ASP A 1 206 ? -6.621 -1.946 21.966 1.00 54.66 206 ASP A C 1
ATOM 1649 O O . ASP A 1 206 ? -7.833 -1.777 22.098 1.00 54.66 206 ASP A O 1
ATOM 1653 N N . LEU A 1 207 ? -5.873 -1.105 21.245 1.00 54.59 207 LEU A N 1
ATOM 1654 C CA . LEU A 1 207 ? -6.400 0.044 20.500 1.00 54.59 207 LEU A CA 1
ATOM 1655 C C . LEU A 1 207 ? -7.329 -0.377 19.350 1.00 54.59 207 LEU A C 1
ATOM 1657 O O . LEU A 1 207 ? -8.316 0.302 19.083 1.00 54.59 207 LEU A O 1
ATOM 1661 N N . ALA A 1 208 ? -7.051 -1.499 18.689 1.00 52.75 208 ALA A N 1
ATOM 1662 C CA . ALA A 1 208 ? -7.936 -2.087 17.690 1.00 52.75 208 ALA A CA 1
ATOM 1663 C C . ALA A 1 208 ? -9.192 -2.689 18.340 1.00 52.75 208 ALA A C 1
ATOM 1665 O O . ALA A 1 208 ? -10.291 -2.533 17.831 1.00 52.75 208 ALA A O 1
ATOM 1666 N N . SER A 1 209 ? -9.071 -3.301 19.520 1.00 54.88 209 SER A N 1
ATOM 1667 C CA . SER A 1 209 ? -10.193 -3.922 20.232 1.00 54.88 209 SER A CA 1
ATOM 1668 C C . SER A 1 209 ? -11.253 -2.912 20.677 1.00 54.88 209 SER A C 1
ATOM 1670 O O . SER A 1 209 ? -12.418 -3.271 20.846 1.00 54.88 209 SER A O 1
ATOM 1672 N N . VAL A 1 210 ? -10.868 -1.641 20.839 1.00 52.94 210 VAL A N 1
ATOM 1673 C CA . VAL A 1 210 ? -11.794 -0.552 21.171 1.00 52.94 210 VAL A CA 1
ATOM 1674 C C . VAL A 1 210 ? -12.417 0.116 19.942 1.00 52.94 210 VAL A C 1
ATOM 1676 O O . VAL A 1 210 ? -13.346 0.903 20.113 1.00 52.94 210 VAL A O 1
ATOM 1679 N N . SER A 1 211 ? -11.954 -0.195 18.726 1.00 60.25 211 SER A N 1
ATOM 1680 C CA . SER A 1 211 ? -12.493 0.346 17.473 1.00 60.25 211 SER A CA 1
ATOM 1681 C C . SER A 1 211 ? -12.787 -0.778 16.479 1.00 60.25 211 SER A C 1
ATOM 1683 O O . SER A 1 211 ? -11.884 -1.336 15.864 1.00 60.25 211 SER A O 1
ATOM 1685 N N . GLU A 1 212 ? -14.071 -1.060 16.229 1.00 66.50 212 GLU A N 1
ATOM 1686 C CA . GLU A 1 212 ? -14.522 -2.115 15.295 1.00 66.50 212 GLU A CA 1
ATOM 1687 C C . GLU A 1 212 ? -14.017 -1.935 13.847 1.00 66.50 212 GLU A C 1
ATOM 1689 O O . GLU A 1 212 ? -14.163 -2.821 13.005 1.00 66.50 212 GLU A O 1
ATOM 1694 N N . LYS A 1 213 ? -13.434 -0.775 13.537 1.00 64.31 213 LYS A N 1
ATOM 1695 C CA . LYS A 1 213 ? -12.893 -0.434 12.221 1.00 64.31 213 LYS A CA 1
ATOM 1696 C C . LYS A 1 213 ? -11.445 -0.867 12.027 1.00 64.31 213 LYS A C 1
ATOM 1698 O O . LYS A 1 213 ? -10.970 -0.833 10.891 1.00 64.31 213 LYS A O 1
ATOM 1703 N N . ILE A 1 214 ? -10.729 -1.211 13.094 1.00 60.22 214 ILE A N 1
ATOM 1704 C CA . ILE A 1 214 ? -9.317 -1.587 13.033 1.00 60.22 214 ILE A CA 1
ATOM 1705 C C . ILE A 1 214 ? -9.203 -3.065 13.393 1.00 60.22 214 ILE A C 1
ATOM 1707 O O . ILE A 1 214 ? -9.680 -3.513 14.427 1.00 60.22 214 ILE A O 1
ATOM 1711 N N . GLU A 1 215 ? -8.553 -3.830 12.528 1.00 61.03 215 GLU A N 1
ATOM 1712 C CA . GLU A 1 215 ? -8.333 -5.259 12.704 1.00 61.03 215 GLU A CA 1
ATOM 1713 C C . GLU A 1 215 ? -6.847 -5.548 12.491 1.00 61.03 215 GLU A C 1
ATOM 1715 O O . GLU A 1 215 ? -6.262 -5.165 11.478 1.00 61.03 215 GLU A O 1
ATOM 1720 N N . ILE A 1 216 ? -6.212 -6.214 13.449 1.00 61.84 216 ILE A N 1
ATOM 1721 C CA . ILE A 1 216 ? -4.800 -6.584 13.354 1.00 61.84 216 ILE A CA 1
ATOM 1722 C C . ILE A 1 216 ? -4.734 -8.085 13.134 1.00 61.84 216 ILE A C 1
ATOM 1724 O O . ILE A 1 216 ? -5.269 -8.858 13.924 1.00 61.84 216 ILE A O 1
ATOM 1728 N N . ASN A 1 217 ? -4.087 -8.483 12.043 1.00 60.19 217 ASN A N 1
ATOM 1729 C CA . ASN A 1 217 ? -3.937 -9.881 11.672 1.00 60.19 217 ASN A CA 1
ATOM 1730 C C . ASN A 1 217 ? -2.461 -10.259 11.647 1.00 60.19 217 ASN A C 1
ATOM 1732 O O . ASN A 1 217 ? -1.630 -9.579 11.033 1.00 60.19 217 ASN A O 1
ATOM 1736 N N . TYR A 1 218 ? -2.181 -11.395 12.270 1.00 56.75 218 TYR A N 1
ATOM 1737 C CA . TYR A 1 218 ? -0.858 -11.988 12.352 1.00 56.75 218 TYR A CA 1
ATOM 1738 C C . TYR A 1 218 ? -0.722 -13.157 11.383 1.00 56.75 218 TYR A C 1
ATOM 1740 O O . TYR A 1 218 ? -1.696 -13.852 11.070 1.00 56.75 218 TYR A O 1
ATOM 1748 N N . SER A 1 219 ? 0.503 -13.388 10.923 1.00 53.69 219 SER A N 1
ATOM 1749 C CA . SER A 1 219 ? 0.837 -14.609 10.200 1.00 53.69 219 SER A CA 1
ATOM 1750 C C . SER A 1 219 ? 0.595 -15.851 11.061 1.00 53.69 219 SER A C 1
ATOM 1752 O O . SER A 1 219 ? 0.62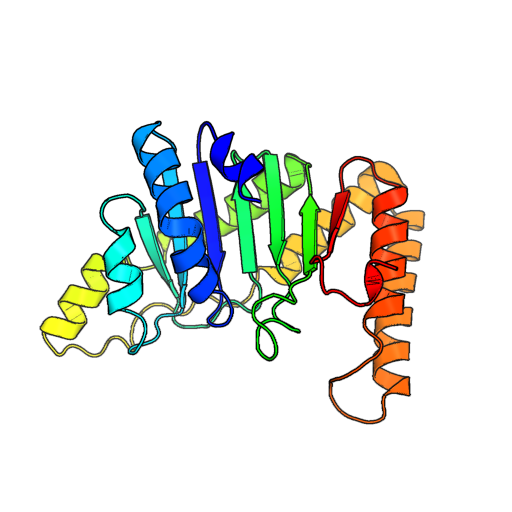0 -15.807 12.291 1.00 53.69 219 SER A O 1
ATOM 1754 N N . SER A 1 220 ? 0.391 -16.999 10.410 1.00 52.22 220 SER A N 1
ATOM 1755 C CA . SER A 1 220 ? 0.239 -18.276 11.097 1.00 52.22 220 SER A CA 1
ATOM 1756 C C . SER A 1 220 ? 1.450 -18.695 11.926 1.00 52.22 220 SER A C 1
ATOM 1758 O O . SER A 1 220 ? 1.275 -19.520 12.820 1.00 52.22 220 SER A O 1
ATOM 1760 N N . GLU A 1 221 ? 2.624 -18.151 11.609 1.00 46.66 221 GLU A N 1
ATOM 1761 C CA . GLU A 1 221 ? 3.911 -18.433 12.253 1.00 46.66 221 GLU A CA 1
ATOM 1762 C C . GLU A 1 221 ? 4.371 -17.285 13.168 1.00 46.66 221 GLU A C 1
ATOM 1764 O O . GLU A 1 221 ? 5.463 -17.348 13.724 1.00 46.66 221 GLU A O 1
ATOM 1769 N N . ASP A 1 222 ? 3.539 -16.252 13.348 1.00 45.41 222 ASP A N 1
ATOM 1770 C CA . ASP A 1 222 ? 3.854 -15.135 14.235 1.00 45.41 222 ASP A CA 1
ATOM 1771 C C . ASP A 1 222 ? 3.756 -15.600 15.703 1.00 45.41 222 ASP A C 1
ATOM 1773 O O . ASP A 1 222 ? 2.700 -16.108 16.107 1.00 45.41 222 ASP A O 1
ATOM 1777 N N . PRO A 1 223 ? 4.811 -15.432 16.525 1.00 42.06 223 PRO A N 1
ATOM 1778 C CA . PRO A 1 223 ? 4.794 -15.809 17.941 1.00 42.06 223 PRO A CA 1
ATOM 1779 C C . PRO A 1 223 ? 3.685 -15.115 18.751 1.00 42.06 223 PRO A C 1
ATOM 1781 O O . PRO A 1 223 ? 3.315 -15.603 19.812 1.00 42.06 223 PRO A O 1
ATOM 1784 N N . LEU A 1 224 ? 3.102 -14.031 18.229 1.00 40.75 224 LEU A N 1
ATOM 1785 C CA . LEU A 1 224 ? 1.988 -13.295 18.841 1.00 40.75 224 LEU A CA 1
ATOM 1786 C C . LEU A 1 224 ? 0.610 -13.926 18.627 1.00 40.75 224 LEU A C 1
ATOM 1788 O O . LEU A 1 224 ? -0.397 -13.401 19.101 1.00 40.75 224 LEU A O 1
ATOM 1792 N N . ARG A 1 225 ? 0.535 -15.026 17.873 1.00 38.69 225 ARG A N 1
ATOM 1793 C CA . ARG A 1 225 ? -0.720 -15.733 17.597 1.00 38.69 225 ARG A CA 1
ATOM 1794 C C . ARG A 1 225 ? -1.181 -16.625 18.765 1.00 38.69 225 ARG A C 1
ATOM 1796 O O . ARG A 1 225 ? -2.332 -17.066 18.755 1.00 38.69 225 ARG A O 1
ATOM 1803 N N . THR A 1 226 ? -0.303 -16.916 19.727 1.00 37.38 226 THR A N 1
ATOM 1804 C CA . THR A 1 226 ? -0.563 -17.739 20.930 1.00 37.38 226 THR A CA 1
ATOM 1805 C C . THR A 1 226 ? -0.789 -16.902 22.174 1.00 37.38 226 THR A C 1
ATOM 1807 O O . THR A 1 226 ? -1.661 -17.306 22.975 1.00 37.38 226 THR A O 1
#